Protein AF-A0A562TLU3-F1 (afdb_monomer_lite)

pLDDT: mean 89.89, std 10.01, range [48.16, 98.38]

Organism: NCBI:txid652788

Secondary structure (DSSP, 8-state):
-----EEEE--TT---EEBS--SHHHHHHHHHHHHHHHBS--TT--SEEEEEEE--TT--SHHHHHHHHHHHHHH-PPEEEES-B-TTT-PBPSSEEEEEEE-GGGHHHHHHHHHHTPSPP--SS-SEEEEEEEEEPBEETTTTEEPTT--SPEEEEEEESSSEEEEEEEEE--SS--HHHHHHHHHHHTT-SB---GGGEEEEEE-TTS-EEEEEE---

Structure (mmCIF, N/CA/C/O backbone):
data_AF-A0A562TLU3-F1
#
_entry.id   AF-A0A562TLU3-F1
#
loop_
_atom_site.group_PDB
_atom_site.id
_atom_site.type_symbol
_atom_site.label_atom_id
_atom_site.label_alt_id
_atom_site.label_comp_id
_atom_site.label_asym_id
_atom_site.label_entity_id
_atom_site.label_seq_id
_atom_site.pdbx_PDB_ins_code
_atom_site.Cartn_x
_atom_site.Cartn_y
_atom_site.Cartn_z
_atom_site.occupancy
_atom_site.B_iso_or_equiv
_atom_site.auth_seq_id
_atom_site.auth_comp_id
_atom_site.auth_asym_id
_atom_site.auth_atom_id
_atom_site.pdbx_PDB_model_num
ATOM 1 N N . MET A 1 1 ? -6.324 16.216 21.222 1.00 48.16 1 MET A N 1
ATOM 2 C CA . MET A 1 1 ? -6.458 14.886 21.869 1.00 48.16 1 MET A CA 1
ATOM 3 C C . MET A 1 1 ? -5.604 13.915 21.061 1.00 48.16 1 MET A C 1
ATOM 5 O O . MET A 1 1 ? -5.751 13.962 19.856 1.00 48.16 1 MET A O 1
ATOM 9 N N . LYS A 1 2 ? -4.620 13.150 21.559 1.00 58.28 2 LYS A N 1
ATOM 10 C CA . LYS A 1 2 ? -4.235 12.679 22.915 1.00 58.28 2 LYS A CA 1
ATOM 11 C C . LYS A 1 2 ? -5.116 11.577 23.515 1.00 58.28 2 LYS A C 1
ATOM 13 O O . LYS A 1 2 ? -5.491 11.678 24.678 1.00 58.28 2 LYS A O 1
ATOM 18 N N . LYS A 1 3 ? -5.469 10.557 22.736 1.00 62.94 3 LYS A N 1
ATOM 19 C CA . LYS A 1 3 ? -6.186 9.381 23.242 1.00 62.94 3 LYS A CA 1
ATOM 20 C C . LYS A 1 3 ? -5.470 8.100 22.808 1.00 62.94 3 LYS A C 1
ATOM 22 O O . LYS A 1 3 ? -4.877 8.104 21.726 1.00 62.94 3 LYS A O 1
ATOM 27 N N . PRO A 1 4 ? -5.459 7.048 23.650 1.00 63.31 4 PRO A N 1
ATOM 28 C CA . PRO A 1 4 ? -5.059 5.717 23.216 1.00 63.31 4 PRO A CA 1
ATOM 29 C C . PRO A 1 4 ? -5.846 5.341 21.962 1.00 63.31 4 PRO A C 1
ATOM 31 O O . PRO A 1 4 ? -7.030 5.656 21.861 1.00 63.31 4 PRO A O 1
ATOM 34 N N . TYR A 1 5 ? -5.184 4.694 21.015 1.00 86.25 5 TYR A N 1
ATOM 35 C CA . TYR A 1 5 ? -5.812 4.171 19.809 1.00 86.25 5 TYR A CA 1
ATOM 36 C C . TYR A 1 5 ? -5.366 2.731 19.603 1.00 86.25 5 TYR A C 1
ATOM 38 O O . TYR A 1 5 ? -4.306 2.310 20.085 1.00 86.25 5 TYR A O 1
ATOM 46 N N . ILE A 1 6 ? -6.165 1.974 18.866 1.00 93.69 6 ILE A N 1
ATOM 47 C CA . ILE A 1 6 ? -5.785 0.634 18.436 1.00 93.69 6 ILE A CA 1
ATOM 48 C C . ILE A 1 6 ? -5.142 0.745 17.056 1.00 93.69 6 ILE A C 1
ATOM 50 O O . ILE A 1 6 ? -5.627 1.467 16.191 1.00 93.69 6 ILE A O 1
ATOM 54 N N . ILE A 1 7 ? -4.026 0.054 16.851 1.00 94.69 7 ILE A N 1
ATOM 55 C CA . ILE A 1 7 ? -3.307 0.008 15.579 1.00 94.69 7 ILE A CA 1
ATOM 56 C C . ILE A 1 7 ? -3.229 -1.425 15.066 1.00 94.69 7 ILE A C 1
ATOM 58 O O . ILE A 1 7 ? -2.931 -2.350 15.825 1.00 94.69 7 ILE A O 1
ATOM 62 N N . TYR A 1 8 ? -3.451 -1.600 13.769 1.00 95.81 8 TYR A N 1
ATOM 63 C CA . TYR A 1 8 ? -2.999 -2.763 13.017 1.00 95.81 8 TYR A CA 1
ATOM 64 C C . TYR A 1 8 ? -1.779 -2.359 12.197 1.00 95.81 8 TYR A C 1
ATOM 66 O O . TYR A 1 8 ? -1.896 -1.524 11.307 1.00 95.81 8 TYR A O 1
ATOM 74 N N . SER A 1 9 ? -0.624 -2.941 12.501 1.00 93.25 9 SER A N 1
ATOM 75 C CA . SER A 1 9 ? 0.599 -2.749 11.722 1.00 93.25 9 SER A CA 1
ATOM 76 C C . SER A 1 9 ? 1.438 -4.016 11.784 1.00 93.25 9 SER A C 1
ATOM 78 O O . SER A 1 9 ? 1.479 -4.714 12.808 1.00 93.25 9 SER A O 1
ATOM 80 N N . LEU A 1 10 ? 2.085 -4.352 10.674 1.00 92.62 10 LEU A N 1
ATOM 81 C CA . LEU A 1 10 ? 2.856 -5.581 10.575 1.00 92.62 10 LEU A CA 1
ATOM 82 C C . LEU A 1 10 ? 4.123 -5.523 11.435 1.00 92.62 10 LEU A C 1
ATOM 84 O O . LEU A 1 10 ? 4.682 -4.476 11.750 1.00 92.62 10 LEU A O 1
ATOM 88 N N . SER A 1 11 ? 4.594 -6.695 11.859 1.00 87.81 11 SER A N 1
ATOM 89 C CA . SER A 1 11 ? 5.846 -6.791 12.616 1.00 87.81 11 SER A CA 1
ATOM 90 C C . SER A 1 11 ? 7.048 -6.368 11.770 1.00 87.81 11 SER A C 1
ATOM 92 O O . SER A 1 11 ? 7.067 -6.650 10.581 1.00 87.81 11 SER A O 1
ATOM 94 N N . LYS A 1 12 ? 8.130 -5.879 12.391 1.00 83.06 12 LYS A N 1
ATOM 95 C CA . LYS A 1 12 ? 9.383 -5.515 11.691 1.00 83.06 12 LYS A CA 1
ATOM 96 C C . LYS A 1 12 ? 9.934 -6.591 10.734 1.00 83.06 12 LYS A C 1
ATOM 98 O O . LYS A 1 12 ? 10.538 -6.248 9.730 1.00 83.06 12 LYS A O 1
ATOM 103 N N . GLY A 1 13 ? 9.720 -7.879 11.028 1.00 86.50 13 GLY A N 1
ATOM 104 C CA . GLY A 1 13 ? 10.151 -8.999 10.175 1.00 86.50 13 GLY A CA 1
ATOM 105 C C . GLY A 1 13 ? 9.229 -9.313 8.988 1.00 86.50 13 GLY A C 1
ATOM 106 O O . GLY A 1 13 ? 9.500 -10.244 8.238 1.00 86.50 13 GLY A O 1
ATOM 107 N N . ARG A 1 14 ? 8.122 -8.583 8.827 1.00 88.88 14 ARG A N 1
ATOM 108 C CA . ARG A 1 14 ? 7.164 -8.743 7.732 1.00 88.88 14 ARG A CA 1
ATOM 109 C C . ARG A 1 14 ? 6.628 -7.372 7.354 1.00 88.88 14 ARG A C 1
ATOM 111 O O . ARG A 1 14 ? 5.763 -6.847 8.032 1.00 88.88 14 ARG A O 1
ATOM 118 N N . THR A 1 15 ? 7.129 -6.814 6.266 1.00 87.56 15 THR A N 1
ATOM 119 C CA . THR A 1 15 ? 6.743 -5.473 5.809 1.00 87.56 15 THR A CA 1
ATOM 120 C C . THR A 1 15 ? 5.502 -5.476 4.929 1.00 87.56 15 THR A C 1
ATOM 122 O O . THR A 1 15 ? 4.913 -4.429 4.723 1.00 87.56 15 THR A O 1
ATOM 125 N N . THR A 1 16 ? 5.088 -6.629 4.400 1.00 94.12 16 THR A N 1
ATOM 126 C CA . THR A 1 16 ? 3.925 -6.722 3.514 1.00 94.12 16 THR A CA 1
ATOM 127 C C . THR A 1 16 ? 3.112 -7.994 3.742 1.00 94.12 16 THR A C 1
ATOM 129 O O . THR A 1 16 ? 3.539 -8.969 4.375 1.00 94.12 16 THR A O 1
ATOM 132 N N . GLN A 1 17 ? 1.904 -8.001 3.193 1.00 95.31 17 GLN A N 1
ATOM 133 C CA . GLN A 1 17 ? 1.051 -9.172 3.088 1.00 95.31 17 GLN A CA 1
ATOM 134 C C . GLN A 1 17 ? 0.404 -9.270 1.706 1.00 95.31 17 GLN A C 1
ATOM 136 O O . GLN A 1 17 ? 0.390 -8.310 0.937 1.00 95.31 17 GLN A O 1
ATOM 141 N N . LYS A 1 18 ? -0.084 -10.467 1.372 1.00 96.44 18 LYS A N 1
ATOM 142 C CA . LYS A 1 18 ? -0.785 -10.723 0.112 1.00 96.44 18 LYS A CA 1
ATOM 143 C C . LYS A 1 18 ? -2.210 -10.179 0.179 1.00 96.44 18 LYS A C 1
ATOM 145 O O . LYS A 1 18 ? -2.816 -10.163 1.251 1.00 96.44 18 LYS A O 1
ATOM 150 N N . PHE A 1 19 ? -2.726 -9.807 -0.984 1.00 97.69 19 PHE A N 1
ATOM 151 C CA . PHE A 1 19 ? -4.150 -9.574 -1.188 1.00 97.69 19 PHE A CA 1
ATOM 152 C C . PHE A 1 19 ? -4.945 -10.882 -1.098 1.00 97.69 19 PHE A C 1
ATOM 154 O O . PHE A 1 19 ? -4.377 -11.970 -1.244 1.00 97.69 19 PHE A O 1
ATOM 161 N N . ASN A 1 20 ? -6.257 -10.778 -0.884 1.00 96.75 20 ASN A N 1
ATOM 162 C CA . ASN A 1 20 ? -7.154 -11.938 -0.928 1.00 96.75 20 ASN A CA 1
ATOM 163 C C . ASN A 1 20 ? -7.285 -12.494 -2.356 1.00 96.75 20 ASN A C 1
ATOM 165 O O . ASN A 1 20 ? -7.433 -13.704 -2.548 1.00 96.75 20 ASN A O 1
ATOM 169 N N . LYS A 1 21 ? -7.196 -11.612 -3.358 1.00 96.44 21 LYS A N 1
ATOM 170 C CA . LYS A 1 21 ? -7.258 -11.937 -4.789 1.00 96.44 21 LYS A CA 1
ATOM 171 C C . LYS A 1 21 ? -5.875 -11.956 -5.432 1.00 96.44 21 LYS A C 1
ATOM 173 O O . LYS A 1 21 ? -4.886 -11.484 -4.874 1.00 96.44 21 LYS A O 1
ATOM 178 N N . SER A 1 22 ? -5.807 -12.531 -6.632 1.00 91.38 22 SER A N 1
ATOM 179 C CA . SER A 1 22 ? -4.561 -12.657 -7.404 1.00 91.38 22 SER A CA 1
ATOM 180 C C . SER A 1 22 ? -4.559 -11.855 -8.706 1.00 91.38 22 SER A C 1
ATOM 182 O O . SER A 1 22 ? -3.490 -11.416 -9.145 1.00 91.38 22 SER A O 1
ATOM 184 N N . LYS A 1 23 ? -5.727 -11.631 -9.323 1.00 90.94 23 LYS A N 1
ATOM 185 C CA . LYS A 1 23 ? -5.852 -10.813 -10.535 1.00 90.94 23 LYS A CA 1
ATOM 186 C C . LYS A 1 23 ? -5.838 -9.331 -10.176 1.00 90.94 23 LYS A C 1
ATOM 188 O O . LYS A 1 23 ? -6.450 -8.932 -9.195 1.00 90.94 23 LYS A O 1
ATOM 193 N N . VAL A 1 24 ? -5.151 -8.519 -10.983 1.00 90.06 24 VAL A N 1
ATOM 194 C CA . VAL A 1 24 ? -5.001 -7.074 -10.727 1.00 90.06 24 VAL A CA 1
ATOM 195 C C . VAL A 1 24 ? -6.356 -6.369 -10.672 1.00 90.06 24 VAL A C 1
ATOM 197 O O . VAL A 1 24 ? -6.566 -5.595 -9.751 1.00 90.06 24 VAL A O 1
ATOM 200 N N . SER A 1 25 ? -7.270 -6.673 -11.600 1.00 90.88 25 SER A N 1
ATOM 201 C CA . SER A 1 25 ? -8.616 -6.088 -11.609 1.00 90.88 25 SER A CA 1
ATOM 202 C C . SER A 1 25 ? -9.380 -6.412 -10.325 1.00 90.88 25 SER A C 1
ATOM 204 O O . SER A 1 25 ? -9.771 -5.502 -9.617 1.00 90.88 25 SER A O 1
ATOM 206 N N . GLU A 1 26 ? -9.460 -7.692 -9.949 1.00 95.00 26 GLU A N 1
ATOM 207 C CA . GLU A 1 26 ? -10.171 -8.127 -8.735 1.00 95.00 26 GLU A CA 1
ATOM 208 C C . GLU A 1 26 ? -9.569 -7.522 -7.453 1.00 95.00 26 GLU A C 1
ATOM 210 O O . GLU A 1 26 ? -10.291 -7.227 -6.507 1.00 95.00 26 GLU A O 1
ATOM 215 N N . ILE A 1 27 ? -8.244 -7.336 -7.403 1.00 95.81 27 ILE A N 1
ATOM 216 C CA . ILE A 1 27 ? -7.588 -6.652 -6.279 1.00 95.81 27 ILE A CA 1
ATOM 217 C C . ILE A 1 27 ? -8.005 -5.183 -6.225 1.00 95.81 27 ILE A C 1
ATOM 219 O O . ILE A 1 27 ? -8.265 -4.669 -5.142 1.00 95.81 27 ILE A O 1
ATOM 223 N N . LEU A 1 28 ? -8.026 -4.497 -7.367 1.00 94.75 28 LEU A N 1
ATOM 224 C CA . LEU A 1 28 ? -8.414 -3.091 -7.428 1.00 94.75 28 LEU A CA 1
ATOM 225 C C . LEU A 1 28 ? -9.882 -2.903 -7.077 1.00 94.75 28 LEU A C 1
ATOM 227 O O . LEU A 1 28 ? -10.173 -1.967 -6.346 1.00 94.75 28 LEU A O 1
ATOM 231 N N . ASP A 1 29 ? -10.751 -3.821 -7.497 1.00 96.06 29 ASP A N 1
ATOM 232 C CA . ASP A 1 29 ? -12.159 -3.826 -7.107 1.00 96.06 29 ASP A CA 1
ATOM 233 C C . ASP A 1 29 ? -12.289 -3.931 -5.574 1.00 96.06 29 ASP A C 1
ATOM 235 O O . ASP A 1 29 ? -12.998 -3.141 -4.958 1.00 96.06 29 ASP A O 1
ATOM 239 N N . GLU A 1 30 ? -11.553 -4.839 -4.915 1.00 97.62 30 GLU A N 1
ATOM 240 C CA . GLU A 1 30 ? -11.569 -4.939 -3.442 1.00 97.62 30 GLU A CA 1
ATOM 241 C C . GLU A 1 30 ? -10.991 -3.692 -2.753 1.00 97.62 30 GLU A C 1
ATOM 243 O O . GLU A 1 30 ? -11.524 -3.239 -1.738 1.00 97.62 30 GLU A O 1
ATOM 248 N N . VAL A 1 31 ? -9.904 -3.120 -3.284 1.00 97.31 31 VAL A N 1
ATOM 249 C CA . VAL A 1 31 ? -9.318 -1.887 -2.736 1.00 97.31 31 VAL A CA 1
ATOM 250 C C . VAL A 1 31 ? -10.287 -0.719 -2.907 1.00 97.31 31 VAL A C 1
ATOM 252 O O . VAL A 1 31 ? -10.472 0.043 -1.965 1.00 97.31 31 VAL A O 1
ATOM 255 N N . GLU A 1 32 ? -10.922 -0.579 -4.068 1.00 96.88 32 GLU A N 1
ATOM 256 C CA . GLU A 1 32 ? -11.910 0.462 -4.343 1.00 96.88 32 GLU A CA 1
ATOM 257 C C . GLU A 1 32 ? -13.116 0.338 -3.414 1.00 96.88 32 GLU A C 1
ATOM 259 O O . GLU A 1 32 ? -13.501 1.325 -2.786 1.00 96.88 32 GLU A O 1
ATOM 264 N N . VAL A 1 33 ? -13.668 -0.870 -3.262 1.00 97.56 33 VAL A N 1
ATOM 265 C CA . VAL A 1 33 ? -14.776 -1.125 -2.335 1.00 97.56 33 VAL A CA 1
ATOM 266 C C . VAL A 1 33 ? -14.384 -0.723 -0.915 1.00 97.56 33 VAL A C 1
ATOM 268 O O . VAL A 1 33 ? -15.144 -0.005 -0.262 1.00 97.56 33 VAL A O 1
ATOM 271 N N . PHE A 1 34 ? -13.199 -1.116 -0.438 1.00 98.06 34 PHE A N 1
ATOM 272 C CA . PHE A 1 34 ? -12.734 -0.719 0.889 1.00 98.06 34 PHE A CA 1
ATOM 273 C C . PHE A 1 34 ? -12.562 0.798 1.019 1.00 98.06 34 PHE A C 1
ATOM 275 O O . PHE A 1 34 ? -13.075 1.383 1.973 1.00 98.06 34 PHE A O 1
ATOM 282 N N . LEU A 1 35 ? -11.863 1.444 0.080 1.00 97.25 35 LEU A N 1
ATOM 283 C CA . LEU A 1 35 ? -11.592 2.880 0.158 1.00 97.25 35 LEU A CA 1
ATOM 284 C C . LEU A 1 35 ? -12.891 3.693 0.136 1.00 97.25 35 LEU A C 1
ATOM 286 O O . LEU A 1 35 ? -13.059 4.558 0.992 1.00 97.25 35 LEU A O 1
ATOM 290 N N . ASN A 1 36 ? -13.827 3.357 -0.755 1.00 95.62 36 ASN A N 1
ATOM 291 C CA . ASN A 1 36 ? -15.095 4.073 -0.903 1.00 95.62 36 ASN A CA 1
ATOM 292 C C . ASN A 1 36 ? -16.082 3.811 0.246 1.00 95.62 36 ASN A C 1
ATOM 294 O O . ASN A 1 36 ? -16.886 4.683 0.561 1.00 95.62 36 ASN A O 1
ATOM 298 N N . THR A 1 37 ? -16.055 2.619 0.854 1.00 95.88 37 THR A N 1
ATOM 299 C CA . THR A 1 37 ? -17.032 2.232 1.891 1.00 95.88 37 THR A CA 1
ATOM 300 C C . THR A 1 37 ? -16.541 2.551 3.298 1.00 95.88 37 THR A C 1
ATOM 302 O O . THR A 1 37 ? -17.323 2.924 4.167 1.00 95.88 37 THR A O 1
ATOM 305 N N . CYS A 1 38 ? -15.246 2.364 3.555 1.00 96.75 38 CYS A N 1
ATOM 306 C CA . CYS A 1 38 ? -14.698 2.387 4.908 1.00 96.75 38 CYS A CA 1
ATOM 307 C C . CYS A 1 38 ? -13.818 3.604 5.186 1.00 96.75 38 CYS A C 1
ATOM 309 O O . CYS A 1 38 ? -13.351 3.751 6.320 1.00 96.75 38 CYS A O 1
ATOM 311 N N . THR A 1 39 ? -13.528 4.443 4.186 1.00 96.94 39 THR A N 1
ATOM 312 C CA . THR A 1 39 ? -12.496 5.474 4.318 1.00 96.94 39 THR A CA 1
ATOM 313 C C . THR A 1 39 ? -12.852 6.801 3.657 1.00 96.94 39 THR A C 1
ATOM 315 O O . THR A 1 39 ? -13.808 6.915 2.904 1.00 96.94 39 THR A O 1
ATOM 318 N N . THR A 1 40 ? -12.043 7.823 3.931 1.00 95.38 40 THR A N 1
ATOM 319 C CA . THR A 1 40 ? -12.119 9.132 3.263 1.00 95.38 40 THR A CA 1
ATOM 320 C C . THR A 1 40 ? -11.347 9.213 1.943 1.00 95.38 40 THR A C 1
ATOM 322 O O . THR A 1 40 ? -11.363 10.265 1.308 1.00 95.38 40 THR A O 1
ATOM 325 N N . ALA A 1 41 ? -10.594 8.176 1.566 1.00 95.62 41 ALA A N 1
ATOM 326 C CA . ALA A 1 41 ? -9.810 8.167 0.333 1.00 95.62 41 ALA A CA 1
ATOM 327 C C . ALA A 1 41 ? -10.612 7.611 -0.848 1.00 95.62 41 ALA A C 1
ATOM 329 O O . ALA A 1 41 ? -11.672 7.015 -0.691 1.00 95.62 41 ALA A O 1
ATOM 330 N N . ASN A 1 42 ? -10.072 7.808 -2.047 1.00 92.25 42 ASN A N 1
ATOM 331 C CA . ASN A 1 42 ? -10.643 7.334 -3.299 1.00 92.25 42 ASN A CA 1
ATOM 332 C C . ASN A 1 42 ? -9.532 6.683 -4.130 1.00 92.25 42 ASN A C 1
ATOM 334 O O . ASN A 1 42 ? -8.440 7.243 -4.236 1.00 92.25 42 ASN A O 1
ATOM 338 N N . ILE A 1 43 ? -9.824 5.534 -4.746 1.00 92.25 43 ILE A N 1
ATOM 339 C CA . ILE A 1 43 ? -8.887 4.786 -5.599 1.00 92.25 43 ILE A CA 1
ATOM 340 C C . ILE A 1 43 ? -8.296 5.629 -6.746 1.00 92.25 43 ILE A C 1
ATOM 342 O O . ILE A 1 43 ? -7.164 5.412 -7.162 1.00 92.25 43 ILE A O 1
ATOM 346 N N . GLN A 1 44 ? -9.029 6.622 -7.247 1.00 89.88 44 GLN A N 1
ATOM 347 C CA . GLN A 1 44 ? -8.587 7.481 -8.348 1.00 89.88 44 GLN A CA 1
ATOM 348 C C . GLN A 1 44 ? -7.555 8.532 -7.911 1.00 89.88 44 GLN A C 1
ATOM 350 O O . GLN A 1 44 ? -6.907 9.147 -8.756 1.00 89.88 44 GLN A O 1
ATOM 355 N N . ASN A 1 45 ? -7.390 8.743 -6.600 1.00 92.44 45 ASN A N 1
ATOM 356 C CA . ASN A 1 45 ? -6.549 9.797 -6.035 1.00 92.44 45 ASN A CA 1
ATOM 357 C C . ASN A 1 45 ? -5.556 9.237 -4.997 1.00 92.44 45 ASN A C 1
ATOM 359 O O . ASN A 1 45 ? -5.674 9.561 -3.814 1.00 92.44 45 ASN A O 1
ATOM 363 N N . PRO A 1 46 ? -4.582 8.396 -5.393 1.00 96.75 46 PRO A N 1
ATOM 364 C CA . PRO A 1 46 ? -3.483 8.031 -4.502 1.00 96.75 46 PRO A CA 1
ATOM 365 C C . PRO A 1 46 ? -2.629 9.258 -4.151 1.00 96.75 46 PRO A C 1
ATOM 367 O O . PRO A 1 46 ? -2.421 10.136 -4.991 1.00 96.75 46 PRO A O 1
ATOM 370 N N . ASP A 1 47 ? -2.066 9.287 -2.939 1.00 96.88 47 ASP A N 1
ATOM 371 C CA . ASP A 1 47 ? -1.165 10.370 -2.504 1.00 96.88 47 ASP A CA 1
ATOM 372 C C . ASP A 1 47 ? 0.132 10.379 -3.317 1.00 96.88 47 ASP A C 1
ATOM 374 O O . ASP A 1 47 ? 0.756 11.416 -3.535 1.00 96.88 47 ASP A O 1
ATOM 378 N N . SER A 1 48 ? 0.576 9.190 -3.727 1.00 97.31 48 SER A N 1
ATOM 379 C CA . SER A 1 48 ? 1.740 9.022 -4.580 1.00 97.31 48 SER A CA 1
ATOM 380 C C . SER A 1 48 ? 1.549 7.841 -5.517 1.00 97.31 48 SER A C 1
ATOM 382 O O . SER A 1 48 ? 0.982 6.818 -5.135 1.00 97.31 48 SER A O 1
ATOM 384 N N . LEU A 1 49 ? 2.050 7.984 -6.742 1.00 98.06 49 LEU A N 1
ATOM 385 C CA . LEU A 1 49 ? 2.126 6.926 -7.737 1.00 98.06 49 LEU A CA 1
ATOM 386 C C . LEU A 1 49 ? 3.518 6.939 -8.361 1.00 98.06 49 LEU A C 1
ATOM 388 O O . LEU A 1 49 ? 4.008 7.973 -8.819 1.00 98.06 49 LEU A O 1
ATOM 392 N N . LYS A 1 50 ? 4.162 5.776 -8.376 1.00 98.12 50 LYS A N 1
ATOM 393 C CA . LYS A 1 50 ? 5.474 5.573 -8.976 1.00 98.12 50 LYS A CA 1
ATOM 394 C C . LYS A 1 50 ? 5.463 4.354 -9.882 1.00 98.12 50 LYS A C 1
ATOM 396 O O . LYS A 1 50 ? 5.010 3.286 -9.475 1.00 98.12 50 LYS A O 1
ATOM 401 N N . LEU A 1 51 ? 6.026 4.511 -11.075 1.00 97.44 51 LEU A N 1
ATOM 402 C CA . LEU A 1 51 ? 6.469 3.406 -11.919 1.00 97.44 51 LEU A CA 1
ATOM 403 C C . LEU A 1 51 ? 7.982 3.273 -11.746 1.00 97.44 51 LEU A C 1
ATOM 405 O O . LEU A 1 51 ? 8.711 4.260 -11.848 1.00 97.44 51 LEU A O 1
ATOM 409 N N . ILE A 1 52 ? 8.449 2.063 -11.462 1.00 95.31 52 ILE A N 1
ATOM 410 C CA . ILE A 1 52 ? 9.856 1.761 -11.218 1.00 95.31 52 ILE A CA 1
ATOM 411 C C . ILE A 1 52 ? 10.271 0.614 -12.129 1.00 95.31 52 ILE A C 1
ATOM 413 O O . ILE A 1 52 ? 9.629 -0.435 -12.135 1.00 95.31 52 ILE A O 1
ATOM 417 N N . ILE A 1 53 ? 11.351 0.809 -12.879 1.00 92.88 53 ILE A N 1
ATOM 418 C CA . ILE A 1 53 ? 11.979 -0.226 -13.703 1.00 92.88 53 ILE A CA 1
ATOM 419 C C . ILE A 1 53 ? 13.382 -0.492 -13.161 1.00 92.88 53 ILE A C 1
ATOM 421 O O . ILE A 1 53 ? 14.129 0.451 -12.900 1.00 92.88 53 ILE A O 1
ATOM 425 N N . TYR A 1 54 ? 13.736 -1.762 -12.978 1.00 89.44 54 TYR A N 1
ATOM 426 C CA . TYR A 1 54 ? 15.019 -2.185 -12.413 1.00 89.44 54 TYR A CA 1
ATOM 427 C C . TYR A 1 54 ? 15.914 -2.814 -13.480 1.00 89.44 54 TYR A C 1
ATOM 429 O O . TYR A 1 54 ? 15.467 -3.676 -14.240 1.00 89.44 54 TYR A O 1
ATOM 437 N N . GLU A 1 55 ? 17.194 -2.439 -13.489 1.00 87.56 55 GLU A N 1
ATOM 438 C CA . GLU A 1 55 ? 18.216 -3.166 -14.241 1.00 87.56 55 GLU A CA 1
ATOM 439 C C . GLU A 1 55 ? 18.442 -4.554 -13.626 1.00 87.56 55 GLU A C 1
ATOM 441 O O . GLU A 1 55 ? 18.445 -4.731 -12.404 1.00 87.56 55 GLU A O 1
ATOM 446 N N . ASN A 1 56 ? 18.648 -5.556 -14.481 1.00 76.94 56 ASN A N 1
ATOM 447 C CA . ASN A 1 56 ? 18.962 -6.917 -14.068 1.00 76.94 56 ASN A CA 1
ATOM 448 C C . ASN A 1 56 ? 20.297 -7.366 -14.664 1.00 76.94 56 ASN A C 1
ATOM 450 O O . ASN A 1 56 ? 20.530 -7.199 -15.856 1.00 76.94 56 ASN A O 1
ATOM 454 N N . ASN A 1 57 ? 21.111 -8.043 -13.853 1.00 66.56 57 ASN A N 1
ATOM 455 C CA . ASN A 1 57 ? 22.412 -8.588 -14.250 1.00 66.56 57 ASN A CA 1
ATOM 456 C C . ASN A 1 57 ? 22.317 -9.666 -15.341 1.00 66.56 57 ASN A C 1
ATOM 458 O O . ASN A 1 57 ? 23.298 -9.924 -16.028 1.00 66.56 57 ASN A O 1
ATOM 462 N N . GLN A 1 58 ? 21.161 -10.323 -15.481 1.00 63.38 58 GLN A N 1
ATOM 463 C CA . GLN A 1 58 ? 20.950 -11.385 -16.474 1.00 63.38 58 GLN A CA 1
ATOM 464 C C . GLN A 1 58 ? 20.260 -10.900 -17.755 1.00 63.38 58 GLN A C 1
ATOM 466 O O . GLN A 1 58 ? 20.032 -11.704 -18.657 1.00 63.38 58 GLN A O 1
ATOM 471 N N . ASP A 1 59 ? 19.874 -9.624 -17.838 1.00 61.28 59 ASP A N 1
ATOM 472 C CA . ASP A 1 59 ? 19.221 -9.114 -19.038 1.00 61.28 59 ASP A CA 1
ATOM 473 C C . ASP A 1 59 ? 20.274 -8.711 -20.076 1.00 61.28 59 ASP A C 1
ATOM 475 O O . ASP A 1 59 ? 21.133 -7.870 -19.825 1.00 61.28 59 ASP A O 1
ATOM 479 N N . THR A 1 60 ? 20.198 -9.306 -21.266 1.00 52.75 60 THR A N 1
ATOM 480 C CA . THR A 1 60 ? 21.090 -9.057 -22.420 1.00 52.75 60 THR A CA 1
ATOM 481 C C . THR A 1 60 ? 20.927 -7.656 -23.048 1.00 52.75 60 THR A C 1
ATOM 483 O O . THR A 1 60 ? 21.149 -7.468 -24.241 1.00 52.75 60 THR A O 1
ATOM 486 N N . GLY A 1 61 ? 20.490 -6.655 -22.277 1.00 62.25 61 GLY A N 1
ATOM 487 C CA . GLY A 1 61 ? 20.277 -5.262 -22.688 1.00 62.25 61 GLY A CA 1
ATOM 488 C C . GLY A 1 61 ? 19.058 -5.020 -23.588 1.00 62.25 61 GLY A C 1
ATOM 489 O O . GLY A 1 61 ? 18.495 -3.930 -23.556 1.00 62.25 61 GLY A O 1
ATOM 490 N N . SER A 1 62 ? 18.614 -6.017 -24.362 1.00 73.19 62 SER A N 1
ATOM 491 C CA . SER A 1 62 ? 17.589 -5.837 -25.401 1.00 73.19 62 SER A CA 1
ATOM 492 C C . SER A 1 62 ? 16.142 -5.760 -24.901 1.00 73.19 62 SER A C 1
ATOM 494 O O . SER A 1 62 ? 15.304 -5.185 -25.596 1.00 73.19 62 SER A O 1
ATOM 496 N N . TYR A 1 63 ? 15.814 -6.342 -23.743 1.00 80.38 63 TYR A N 1
ATOM 497 C CA . TYR A 1 63 ? 14.467 -6.250 -23.171 1.00 80.38 63 TYR A CA 1
ATOM 498 C C . TYR A 1 63 ? 14.308 -4.960 -22.370 1.00 80.38 63 TYR A C 1
ATOM 500 O O . TYR A 1 63 ? 13.401 -4.178 -22.650 1.00 80.38 63 TYR A O 1
ATOM 508 N N . LEU A 1 64 ? 15.222 -4.707 -21.429 1.00 84.75 64 LEU A N 1
ATOM 509 C CA . LEU A 1 64 ? 15.240 -3.476 -20.648 1.00 84.75 64 LEU A CA 1
ATOM 510 C C . LEU A 1 64 ? 15.174 -2.222 -21.529 1.00 84.75 64 LEU A C 1
ATOM 512 O O . LEU A 1 64 ? 14.350 -1.355 -21.253 1.00 84.75 64 LEU A O 1
ATOM 516 N N . SER A 1 65 ? 15.989 -2.127 -22.588 1.00 87.38 65 SER A N 1
ATOM 517 C CA . SER A 1 65 ? 15.977 -0.956 -23.476 1.00 87.38 65 SER A CA 1
ATOM 518 C C . SER A 1 65 ? 14.600 -0.730 -24.099 1.00 87.38 65 SER A C 1
ATOM 520 O O . SER A 1 65 ? 14.057 0.362 -23.988 1.00 87.38 65 SER A O 1
ATOM 522 N N . LYS A 1 66 ? 13.974 -1.785 -24.636 1.00 88.56 66 LYS A N 1
ATOM 523 C CA . LYS A 1 66 ? 12.619 -1.717 -25.204 1.00 88.56 66 LYS A CA 1
ATOM 524 C C . LYS A 1 66 ? 11.589 -1.252 -24.181 1.00 88.56 66 LYS A C 1
ATOM 526 O O . LYS A 1 66 ? 10.765 -0.399 -24.491 1.00 88.56 66 LYS A O 1
ATOM 531 N N . VAL A 1 67 ? 11.616 -1.801 -22.966 1.00 90.25 67 VAL A N 1
ATOM 532 C CA . VAL A 1 67 ? 10.661 -1.413 -21.917 1.00 90.25 67 VAL A CA 1
ATOM 533 C C . VAL A 1 67 ? 10.885 0.038 -21.488 1.00 90.25 67 VAL A C 1
ATOM 535 O O . VAL A 1 67 ? 9.909 0.763 -21.304 1.00 90.25 67 VAL A O 1
ATOM 538 N N . LEU A 1 68 ? 12.140 0.477 -21.361 1.00 92.31 68 LEU A N 1
ATOM 539 C CA . LEU A 1 68 ? 12.476 1.868 -21.053 1.00 92.31 68 LEU A CA 1
ATOM 540 C C . LEU A 1 68 ? 12.026 2.818 -22.166 1.00 92.31 68 LEU A C 1
ATOM 542 O O . LEU A 1 68 ? 11.455 3.858 -21.854 1.00 92.31 68 LEU A O 1
ATOM 546 N N . ASP A 1 69 ? 12.205 2.453 -23.436 1.00 93.38 69 ASP A N 1
ATOM 547 C C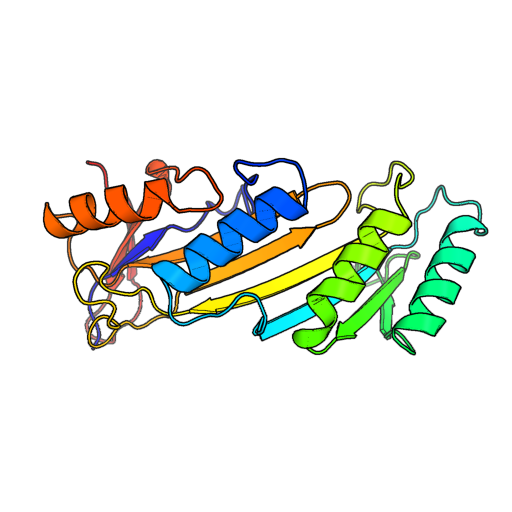A . ASP A 1 69 ? 11.760 3.258 -24.579 1.00 93.38 69 ASP A CA 1
ATOM 548 C C . ASP A 1 69 ? 10.232 3.405 -24.596 1.00 93.38 69 ASP A C 1
ATOM 550 O O . ASP A 1 69 ? 9.709 4.510 -24.755 1.00 93.38 69 ASP A O 1
ATOM 554 N N . ILE A 1 70 ? 9.496 2.313 -24.352 1.00 93.94 70 ILE A N 1
ATOM 555 C CA . ILE A 1 70 ? 8.030 2.350 -24.251 1.00 93.94 70 ILE A CA 1
ATOM 556 C C . ILE A 1 70 ? 7.600 3.176 -23.030 1.00 93.94 70 ILE A C 1
ATOM 558 O O . ILE A 1 70 ? 6.680 3.988 -23.136 1.00 93.94 70 ILE A O 1
ATOM 562 N N . ALA A 1 71 ? 8.243 3.005 -21.872 1.00 95.75 71 ALA A N 1
ATOM 563 C CA . ALA A 1 71 ? 7.935 3.791 -20.678 1.00 95.75 71 ALA A CA 1
ATOM 564 C C . ALA A 1 71 ? 8.186 5.283 -20.921 1.00 95.75 71 ALA A C 1
ATOM 566 O O . ALA A 1 71 ? 7.347 6.110 -20.576 1.00 95.75 71 ALA A O 1
ATOM 567 N N . LYS A 1 72 ? 9.292 5.621 -21.587 1.00 97.06 72 LYS A N 1
ATOM 568 C CA . LYS A 1 72 ? 9.647 6.991 -21.946 1.00 97.06 72 LYS A CA 1
ATOM 569 C C . LYS A 1 72 ? 8.631 7.625 -22.889 1.00 97.06 72 LYS A C 1
ATOM 571 O O . LYS A 1 72 ? 8.231 8.767 -22.673 1.00 97.06 72 LYS A O 1
ATOM 576 N N . LEU A 1 73 ? 8.161 6.871 -23.882 1.00 96.56 73 LEU A N 1
ATOM 577 C CA . LEU A 1 73 ? 7.105 7.313 -24.792 1.00 96.56 73 LEU A CA 1
ATOM 578 C C . LEU A 1 73 ? 5.789 7.614 -24.049 1.00 96.56 73 LEU A C 1
ATOM 580 O O . LEU A 1 73 ? 5.125 8.599 -24.355 1.00 96.56 73 LEU A O 1
ATOM 584 N N . ASN A 1 74 ? 5.411 6.775 -23.080 1.00 96.44 74 ASN A N 1
ATOM 585 C CA . ASN A 1 74 ? 4.130 6.895 -22.373 1.00 96.44 74 ASN A CA 1
ATOM 586 C C . ASN A 1 74 ? 4.158 7.893 -21.204 1.00 96.44 74 ASN A C 1
ATOM 588 O O . ASN A 1 74 ? 3.142 8.520 -20.904 1.00 96.44 74 ASN A O 1
ATOM 592 N N . PHE A 1 75 ? 5.297 8.014 -20.520 1.00 97.56 75 PHE A N 1
ATOM 593 C CA . PHE A 1 75 ? 5.396 8.666 -19.211 1.00 97.56 75 PHE A CA 1
ATOM 594 C C . PHE A 1 75 ? 6.478 9.755 -19.130 1.00 97.56 75 PHE A C 1
ATOM 596 O O . PHE A 1 75 ? 6.609 10.394 -18.087 1.00 97.56 75 PHE A O 1
ATOM 603 N N . GLY A 1 76 ? 7.236 10.003 -20.203 1.00 97.06 76 GLY A N 1
ATOM 604 C CA . GLY A 1 76 ? 8.304 11.007 -20.243 1.00 97.06 76 GLY A CA 1
ATOM 605 C C . GLY A 1 76 ? 9.632 10.511 -19.665 1.00 97.06 76 GLY A C 1
ATOM 606 O O . GLY A 1 76 ? 9.896 9.314 -19.614 1.00 97.06 76 GLY A O 1
ATOM 607 N N . GLU A 1 77 ? 10.506 11.419 -19.235 1.00 97.31 77 GLU A N 1
ATOM 608 C CA . GLU A 1 77 ? 11.814 11.039 -18.682 1.00 97.31 77 GLU A CA 1
ATOM 609 C C . GLU A 1 77 ? 11.702 10.512 -17.244 1.00 97.31 77 GLU A C 1
ATOM 611 O O . GLU A 1 77 ? 10.992 11.069 -16.407 1.00 97.31 77 GLU A O 1
ATOM 616 N N . SER A 1 78 ? 12.461 9.460 -16.939 1.00 97.56 78 SER A N 1
ATOM 617 C CA . SER A 1 78 ? 12.624 8.948 -15.573 1.00 97.56 78 SER A CA 1
ATOM 618 C C . SER A 1 78 ? 13.778 9.613 -14.831 1.00 97.56 78 SER A C 1
ATOM 620 O O . SER A 1 78 ? 14.766 10.024 -15.440 1.00 97.56 78 SER A O 1
ATOM 622 N N . VAL A 1 79 ? 13.753 9.524 -13.503 1.00 97.50 79 VAL A N 1
ATOM 623 C CA . VAL A 1 79 ? 14.947 9.702 -12.670 1.00 97.50 79 VAL A CA 1
ATOM 624 C C . VAL A 1 79 ? 15.712 8.379 -12.582 1.00 97.50 79 VAL A C 1
ATOM 626 O O . VAL A 1 79 ? 15.187 7.386 -12.071 1.00 97.50 79 VAL A O 1
ATOM 629 N N . LYS A 1 80 ? 16.964 8.369 -13.051 1.00 96.19 80 LYS A N 1
ATOM 630 C CA . LYS A 1 80 ? 17.894 7.237 -12.919 1.00 96.19 80 LYS A CA 1
ATOM 631 C C . LYS A 1 80 ? 18.666 7.335 -11.598 1.00 96.19 80 LYS A C 1
ATOM 633 O O . LYS A 1 80 ? 19.179 8.397 -11.262 1.00 96.19 80 LYS A O 1
ATOM 638 N N . SER A 1 81 ? 18.761 6.237 -10.851 1.00 94.56 81 SER A N 1
ATOM 639 C CA . SER A 1 81 ? 19.559 6.154 -9.613 1.00 94.56 81 SER A CA 1
ATOM 640 C C . SER A 1 81 ? 20.075 4.732 -9.370 1.00 94.56 81 SER A C 1
ATOM 642 O O . SER A 1 81 ? 19.445 3.800 -9.866 1.00 94.56 81 SER A O 1
ATOM 644 N N . PRO A 1 82 ? 21.156 4.530 -8.595 1.00 93.00 82 PRO A N 1
ATOM 645 C CA . PRO A 1 82 ? 21.575 3.196 -8.160 1.00 93.00 82 PRO A CA 1
ATOM 646 C C . PRO A 1 82 ? 20.464 2.469 -7.388 1.00 93.00 82 PRO A C 1
ATOM 648 O O . PRO A 1 82 ? 19.662 3.100 -6.688 1.00 93.00 82 PRO A O 1
ATOM 651 N N . ILE A 1 83 ? 20.399 1.137 -7.502 1.00 89.94 83 ILE A N 1
ATOM 652 C CA . ILE A 1 83 ? 19.411 0.331 -6.756 1.00 89.94 83 ILE A CA 1
ATOM 653 C C . ILE A 1 83 ? 19.686 0.390 -5.248 1.00 89.9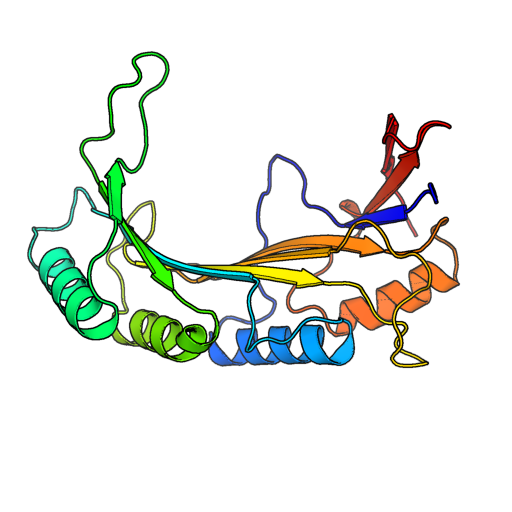4 83 ILE A C 1
ATOM 655 O O . ILE A 1 83 ? 18.742 0.482 -4.456 1.00 89.94 83 ILE A O 1
ATOM 659 N N . ALA A 1 84 ? 20.961 0.351 -4.864 1.00 90.88 84 ALA A N 1
ATOM 660 C CA . ALA A 1 84 ? 21.424 0.349 -3.484 1.00 90.88 84 ALA A CA 1
ATOM 661 C C . ALA A 1 84 ? 22.805 1.014 -3.366 1.00 90.88 84 ALA A C 1
ATOM 663 O O . ALA A 1 84 ? 23.418 1.381 -4.369 1.00 90.88 84 ALA A O 1
ATOM 664 N N . TYR A 1 85 ? 23.263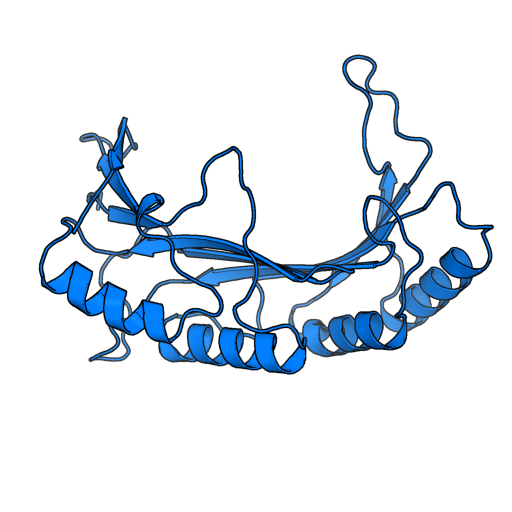 1.157 -2.125 1.00 93.06 85 TYR A N 1
ATOM 665 C CA . TYR A 1 85 ? 24.616 1.572 -1.775 1.00 93.06 85 TYR A CA 1
ATOM 666 C C . TYR A 1 85 ? 25.174 0.560 -0.779 1.00 93.06 85 TYR A C 1
ATOM 668 O O . TYR A 1 85 ? 24.478 0.198 0.176 1.00 93.06 85 TYR A O 1
ATOM 676 N N . ASP A 1 86 ? 26.402 0.111 -0.999 1.00 88.94 86 ASP A N 1
ATOM 677 C CA . ASP A 1 86 ? 27.055 -0.861 -0.135 1.00 88.94 86 ASP A CA 1
ATOM 678 C C . ASP A 1 86 ? 27.389 -0.242 1.220 1.00 88.94 86 ASP A C 1
ATOM 680 O O . ASP A 1 86 ? 27.852 0.893 1.327 1.00 88.94 86 ASP A O 1
ATOM 684 N N . TYR A 1 87 ? 27.145 -0.993 2.292 1.00 86.56 87 TYR A N 1
ATOM 685 C CA . TYR A 1 87 ? 27.506 -0.575 3.642 1.00 86.56 87 TYR A CA 1
ATOM 686 C C . TYR A 1 87 ? 28.786 -1.293 4.094 1.00 86.56 87 TYR A C 1
ATOM 688 O O . TYR A 1 87 ? 28.847 -2.519 3.982 1.00 86.56 87 TYR A O 1
ATOM 696 N N . PRO A 1 88 ? 29.784 -0.591 4.668 1.00 91.94 88 PRO A N 1
ATOM 697 C CA . PRO A 1 88 ? 29.811 0.841 4.993 1.00 91.94 88 PRO A CA 1
ATOM 698 C C . PRO A 1 88 ? 30.449 1.737 3.916 1.00 91.94 88 PRO A C 1
ATOM 700 O O . PRO A 1 88 ? 30.553 2.940 4.144 1.00 91.94 88 PRO A O 1
ATOM 703 N N . SER A 1 89 ? 30.915 1.184 2.791 1.00 92.69 89 SER A N 1
ATOM 704 C CA . SER A 1 89 ? 31.700 1.925 1.788 1.00 92.69 89 SER A CA 1
ATOM 705 C C . SER A 1 89 ? 30.938 3.091 1.148 1.00 92.69 89 SER A C 1
ATOM 707 O O . SER A 1 89 ? 31.551 4.076 0.745 1.00 92.69 89 SER A O 1
ATOM 709 N N . GLY A 1 90 ? 29.610 3.000 1.070 1.00 91.94 90 GLY A N 1
ATOM 710 C CA . GLY A 1 90 ? 28.761 3.951 0.362 1.00 91.94 90 GLY A CA 1
ATOM 711 C C . GLY A 1 90 ? 28.885 3.848 -1.158 1.00 91.94 90 GLY A C 1
ATOM 712 O O . GLY A 1 90 ? 28.395 4.731 -1.860 1.00 91.94 90 GLY A O 1
ATOM 713 N N . GLU A 1 91 ? 29.538 2.807 -1.680 1.00 93.94 91 GLU A N 1
ATOM 714 C CA . GLU A 1 91 ? 29.687 2.619 -3.122 1.00 93.94 91 GLU A CA 1
ATOM 715 C C . GLU A 1 91 ? 28.333 2.265 -3.756 1.00 93.94 91 GLU A C 1
ATOM 717 O O . GLU A 1 91 ? 27.589 1.454 -3.197 1.00 93.94 91 GLU A O 1
ATOM 722 N N . PRO A 1 92 ? 27.959 2.891 -4.886 1.00 94.12 92 PRO A N 1
ATOM 723 C CA . PRO A 1 92 ? 26.690 2.604 -5.537 1.00 94.12 92 PRO A CA 1
ATOM 724 C C . PRO A 1 92 ? 26.706 1.215 -6.179 1.00 94.12 92 PRO A C 1
ATOM 726 O O . PRO A 1 92 ? 27.681 0.831 -6.826 1.00 94.12 92 PRO A O 1
ATOM 729 N N . ASP A 1 93 ? 25.583 0.503 -6.086 1.00 89.81 93 ASP A N 1
ATOM 730 C CA . ASP A 1 93 ? 25.371 -0.714 -6.869 1.00 89.81 93 ASP A CA 1
ATOM 731 C C . ASP A 1 93 ? 25.518 -0.389 -8.364 1.00 89.81 93 ASP A C 1
ATOM 733 O O . ASP A 1 93 ? 24.987 0.610 -8.856 1.00 89.81 93 ASP A O 1
ATOM 737 N N . SER A 1 94 ? 26.233 -1.246 -9.094 1.00 88.56 94 SER A N 1
ATOM 738 C CA . SER A 1 94 ? 26.422 -1.115 -10.546 1.00 88.56 94 SER A CA 1
ATOM 739 C C . SER A 1 94 ? 25.107 -1.064 -11.338 1.00 88.56 94 SER A C 1
ATOM 741 O O . SER A 1 94 ? 25.067 -0.519 -12.442 1.00 88.56 94 SER A O 1
ATOM 743 N N . ARG A 1 95 ? 24.027 -1.614 -10.771 1.00 89.19 95 ARG A N 1
ATOM 744 C CA . ARG A 1 95 ? 22.682 -1.605 -11.336 1.00 89.19 95 ARG A CA 1
ATOM 745 C C . ARG A 1 95 ? 21.923 -0.352 -10.942 1.00 89.19 95 ARG A C 1
ATOM 747 O O . ARG A 1 95 ? 21.962 0.125 -9.806 1.00 89.19 95 ARG A O 1
ATOM 754 N N . ASN A 1 96 ? 21.087 0.090 -11.866 1.00 91.81 96 ASN A N 1
ATOM 755 C CA . ASN A 1 96 ? 20.229 1.245 -11.697 1.00 91.81 96 ASN A CA 1
ATOM 756 C C . ASN A 1 96 ? 18.747 0.873 -11.606 1.00 91.81 96 ASN A C 1
ATOM 758 O O . ASN A 1 96 ? 18.289 -0.191 -12.024 1.00 91.81 96 ASN A O 1
ATOM 762 N N . ARG A 1 97 ? 17.978 1.816 -11.078 1.00 93.25 97 ARG A N 1
ATOM 763 C CA . ARG A 1 97 ? 16.528 1.893 -11.187 1.00 93.25 97 ARG A CA 1
ATOM 764 C C . ARG A 1 97 ? 16.137 3.190 -11.881 1.00 93.25 97 ARG A C 1
ATOM 766 O O . ARG A 1 97 ? 16.780 4.227 -11.702 1.00 93.25 97 ARG A O 1
ATOM 773 N N . TYR A 1 98 ? 15.041 3.117 -12.611 1.00 95.62 98 TYR A N 1
ATOM 774 C CA . TYR A 1 98 ? 14.439 4.209 -13.356 1.00 95.62 98 TYR A CA 1
ATOM 775 C C . TYR A 1 98 ? 13.066 4.479 -12.756 1.00 95.62 98 TYR A C 1
ATOM 777 O O . TYR A 1 98 ? 12.225 3.581 -12.722 1.00 95.62 98 TYR A O 1
ATOM 785 N N . VAL A 1 99 ? 12.862 5.681 -12.221 1.00 97.62 99 VAL A N 1
ATOM 786 C CA . VAL A 1 99 ? 11.655 6.038 -11.467 1.00 97.62 99 VAL A CA 1
ATOM 787 C C . VAL A 1 99 ? 10.906 7.158 -12.174 1.00 97.62 99 VAL A C 1
ATOM 789 O O . VAL A 1 99 ? 11.444 8.248 -12.363 1.00 97.62 99 VAL A O 1
ATOM 792 N N . TRP A 1 100 ? 9.637 6.912 -12.478 1.00 98.38 100 TRP A N 1
ATOM 793 C CA . TRP A 1 100 ? 8.667 7.938 -12.842 1.00 98.38 100 TRP A CA 1
ATOM 794 C C . TRP A 1 100 ? 7.776 8.197 -11.637 1.00 98.38 100 TRP A C 1
ATOM 796 O O . TRP A 1 100 ? 7.170 7.265 -11.112 1.00 98.38 100 TRP A O 1
ATOM 806 N N . THR A 1 101 ? 7.691 9.451 -11.199 1.00 98.06 101 THR A N 1
ATOM 807 C CA . THR A 1 101 ? 6.672 9.883 -10.233 1.00 98.06 101 THR A CA 1
ATOM 808 C C . THR A 1 101 ? 5.540 10.513 -11.023 1.00 98.06 101 THR A C 1
ATOM 810 O O . THR A 1 101 ? 5.766 11.472 -11.756 1.00 98.06 101 THR A O 1
ATOM 813 N N . LEU A 1 102 ? 4.351 9.931 -10.922 1.00 97.56 102 LEU A N 1
ATOM 814 C CA . LEU A 1 102 ? 3.224 10.224 -11.796 1.00 97.56 102 LEU A CA 1
ATOM 815 C C . LEU A 1 102 ? 2.043 10.758 -10.979 1.00 97.56 102 LEU A C 1
ATOM 817 O O . LEU A 1 102 ? 1.907 10.411 -9.803 1.00 97.56 102 LEU A O 1
ATOM 821 N N . PRO A 1 103 ? 1.183 11.600 -11.572 1.00 95.69 103 PRO A N 1
ATOM 822 C CA . PRO A 1 103 ? -0.052 12.014 -10.920 1.00 95.69 103 PRO A CA 1
ATOM 823 C C . PRO A 1 103 ? -0.997 10.816 -10.751 1.00 95.69 103 PRO A C 1
ATOM 825 O O . PRO A 1 103 ? -0.982 9.884 -11.552 1.00 95.69 103 PRO A O 1
ATOM 828 N N . GLY A 1 104 ? -1.830 10.836 -9.708 1.00 93.19 104 GLY A N 1
ATOM 829 C CA . GLY A 1 104 ? -2.681 9.697 -9.346 1.00 93.19 104 GLY A CA 1
ATOM 830 C C . GLY A 1 104 ? -3.656 9.251 -10.440 1.00 93.19 104 GLY A C 1
ATOM 831 O O . GLY A 1 104 ? -3.876 8.054 -10.612 1.00 93.19 104 GLY A O 1
ATOM 832 N N . ASN A 1 105 ? -4.128 10.187 -11.270 1.00 93.81 105 ASN A N 1
ATOM 833 C CA . ASN A 1 105 ? -4.971 9.891 -12.430 1.00 93.81 105 ASN A CA 1
ATOM 834 C C . ASN A 1 105 ? -4.279 9.028 -13.502 1.00 93.81 105 ASN A C 1
ATOM 836 O O . ASN A 1 105 ? -4.964 8.546 -14.399 1.00 93.81 105 ASN A O 1
ATOM 840 N N . LYS A 1 106 ? -2.954 8.819 -13.409 1.00 95.81 106 LYS A N 1
ATOM 841 C CA . LYS A 1 106 ? -2.193 7.912 -14.277 1.00 95.81 106 LYS A CA 1
ATOM 842 C C . LYS A 1 106 ? -2.174 6.454 -13.821 1.00 95.81 106 LYS A C 1
ATOM 844 O O . LYS A 1 106 ? -1.546 5.609 -14.461 1.00 95.81 106 LYS A O 1
ATOM 849 N N . LEU A 1 107 ? -2.836 6.136 -12.705 1.00 94.50 107 LEU A N 1
ATOM 850 C CA . LEU A 1 107 ? -2.862 4.782 -12.160 1.00 94.50 107 LEU A CA 1
ATOM 851 C C . LEU A 1 107 ? -3.367 3.748 -13.190 1.00 94.50 107 LEU A C 1
ATOM 853 O O . LEU A 1 107 ? -2.669 2.749 -13.374 1.00 94.50 107 LEU A O 1
ATOM 857 N N . PRO A 1 108 ? -4.477 3.963 -13.929 1.00 93.00 108 PRO A N 1
ATOM 858 C CA . PRO A 1 108 ? -4.933 3.004 -14.935 1.00 93.00 108 PRO A CA 1
ATOM 859 C C . PRO A 1 108 ? -3.899 2.720 -16.035 1.00 93.00 108 PRO A C 1
ATOM 861 O O . PRO A 1 108 ? -3.663 1.548 -16.343 1.00 93.00 108 PRO A O 1
ATOM 864 N N . GLU A 1 109 ? -3.225 3.740 -16.589 1.00 95.12 109 GLU A N 1
ATOM 865 C CA . GLU A 1 109 ? -2.220 3.512 -17.639 1.00 95.12 109 GLU A CA 1
ATOM 866 C C . GLU A 1 109 ? -0.973 2.805 -17.095 1.00 95.12 109 GLU A C 1
ATOM 868 O O . GLU A 1 109 ? -0.412 1.943 -17.771 1.00 95.12 109 GLU A O 1
ATOM 873 N N . VAL A 1 110 ? -0.553 3.104 -15.861 1.00 95.06 110 VAL A N 1
ATOM 874 C CA . VAL A 1 110 ? 0.573 2.410 -15.210 1.00 95.06 110 VAL A CA 1
ATOM 875 C C . VAL A 1 110 ? 0.266 0.923 -15.014 1.00 95.06 110 VAL A C 1
ATOM 877 O O . VAL A 1 110 ? 1.108 0.062 -15.277 1.00 95.06 110 VAL A O 1
ATOM 880 N N . LEU A 1 111 ? -0.950 0.597 -14.578 1.00 91.44 111 LEU A N 1
ATOM 881 C CA . LEU A 1 111 ? -1.388 -0.785 -14.386 1.00 91.44 111 LEU A CA 1
ATOM 882 C C . LEU A 1 111 ? -1.490 -1.538 -15.712 1.00 91.44 111 LEU A C 1
ATOM 884 O O . LEU A 1 111 ? -1.051 -2.688 -15.809 1.00 91.44 111 LEU A O 1
ATOM 888 N N . GLN A 1 112 ? -2.033 -0.883 -16.740 1.00 91.81 112 GLN A N 1
ATOM 889 C CA . GLN A 1 112 ? -2.071 -1.425 -18.092 1.00 91.81 112 GLN A CA 1
ATOM 890 C C . GLN A 1 112 ? -0.654 -1.670 -18.615 1.00 91.81 112 GLN A C 1
ATOM 892 O O . GLN A 1 112 ? -0.383 -2.747 -19.139 1.00 91.81 112 GLN A O 1
ATOM 897 N N . PHE A 1 113 ? 0.268 -0.725 -18.417 1.00 92.81 113 PHE A N 1
ATOM 898 C CA . PHE A 1 113 ? 1.668 -0.870 -18.805 1.00 92.81 113 PHE A CA 1
ATOM 899 C C . PHE A 1 113 ? 2.316 -2.096 -18.148 1.00 92.81 113 PHE A C 1
ATOM 901 O O . PHE A 1 113 ? 2.964 -2.887 -18.832 1.00 92.81 113 PHE A O 1
ATOM 908 N N . ILE A 1 114 ? 2.101 -2.309 -16.848 1.00 89.19 114 ILE A N 1
ATOM 909 C CA . ILE A 1 114 ? 2.639 -3.478 -16.134 1.00 89.19 114 ILE A CA 1
ATOM 910 C C . ILE A 1 114 ? 2.070 -4.789 -16.679 1.00 89.19 114 ILE A C 1
ATOM 912 O O . ILE A 1 114 ? 2.815 -5.754 -16.843 1.00 89.19 114 ILE A O 1
ATOM 916 N N . ASN A 1 115 ? 0.768 -4.832 -16.970 1.00 85.69 115 ASN A N 1
ATOM 917 C CA . ASN A 1 115 ? 0.121 -6.028 -17.507 1.00 85.69 115 ASN A CA 1
ATOM 918 C C . ASN A 1 115 ? 0.583 -6.339 -18.940 1.00 85.69 115 ASN A C 1
ATOM 920 O O . ASN A 1 115 ? 0.856 -7.497 -19.249 1.00 85.69 115 ASN A O 1
ATOM 924 N N . SER A 1 116 ? 0.708 -5.318 -19.793 1.00 87.19 116 SER A N 1
ATOM 925 C CA . SER A 1 116 ? 1.113 -5.466 -21.199 1.00 87.19 116 SER A CA 1
ATOM 926 C C . SER A 1 116 ? 2.584 -5.841 -21.374 1.00 87.19 116 SER A C 1
ATOM 928 O O . SER A 1 116 ? 2.947 -6.420 -22.392 1.00 87.19 116 SER A O 1
ATOM 930 N N . ASN A 1 117 ? 3.431 -5.533 -20.389 1.00 83.31 117 ASN A N 1
ATOM 931 C CA . ASN A 1 117 ? 4.860 -5.859 -20.403 1.00 83.31 117 ASN A CA 1
ATOM 932 C C . ASN A 1 117 ? 5.194 -7.070 -19.502 1.00 83.31 117 ASN A C 1
ATOM 934 O O . ASN A 1 117 ? 6.317 -7.211 -19.019 1.00 83.31 117 ASN A O 1
ATOM 938 N N . GLY A 1 118 ? 4.216 -7.951 -19.252 1.00 68.25 118 GLY A N 1
ATOM 939 C CA . GLY A 1 118 ? 4.427 -9.283 -18.670 1.00 68.25 118 GLY A CA 1
ATOM 940 C C . GLY A 1 118 ? 4.428 -10.387 -19.745 1.00 68.25 118 GLY A C 1
ATOM 941 O O . GLY A 1 118 ? 3.821 -10.193 -20.795 1.00 68.25 118 GLY A O 1
ATOM 942 N N . PRO A 1 119 ? 5.046 -11.568 -19.517 1.00 62.38 119 PRO A N 1
ATOM 943 C CA . PRO A 1 119 ? 5.707 -12.038 -18.300 1.00 62.38 119 PRO A CA 1
ATOM 944 C C . PRO A 1 119 ? 7.162 -11.562 -18.176 1.00 62.38 119 PRO A C 1
ATOM 946 O O . PRO A 1 119 ? 7.961 -11.633 -19.103 1.00 62.38 119 PRO A O 1
ATOM 949 N N . MET A 1 120 ? 7.512 -11.125 -16.973 1.00 66.31 120 MET A N 1
ATOM 950 C CA . MET A 1 120 ? 8.824 -10.574 -16.652 1.00 66.31 120 MET A CA 1
ATOM 951 C C . MET A 1 120 ? 9.892 -11.673 -16.474 1.00 66.31 120 MET A C 1
ATOM 953 O O . MET A 1 120 ? 9.585 -12.695 -15.845 1.00 66.31 120 MET A O 1
ATOM 957 N N . PRO A 1 121 ? 11.149 -11.465 -16.925 1.00 66.31 121 PRO A N 1
ATOM 958 C CA . PRO A 1 121 ? 12.273 -12.317 -16.542 1.00 66.31 121 PRO A CA 1
ATOM 959 C C . PRO A 1 121 ? 12.318 -12.547 -15.025 1.00 66.31 121 PRO A C 1
ATOM 961 O O . PRO A 1 121 ? 11.963 -11.667 -14.236 1.00 66.31 121 PRO A O 1
ATOM 964 N N . LYS A 1 122 ? 12.743 -13.738 -14.588 1.00 63.00 122 LYS A N 1
ATOM 965 C CA . LYS A 1 122 ? 12.937 -14.005 -13.156 1.00 63.00 122 LYS A CA 1
ATOM 966 C C . LYS A 1 122 ? 14.139 -13.191 -12.672 1.00 63.00 122 LYS A C 1
ATOM 968 O O . LYS A 1 122 ? 15.262 -13.491 -13.050 1.00 63.00 122 LYS A O 1
ATOM 973 N N . THR A 1 123 ? 13.892 -12.182 -11.842 1.00 64.50 123 THR A N 1
ATOM 974 C CA . THR A 1 123 ? 14.923 -11.337 -11.219 1.00 64.50 123 THR A CA 1
ATOM 975 C C . THR A 1 123 ? 14.591 -11.128 -9.742 1.00 64.50 123 THR A C 1
ATOM 977 O O . THR A 1 123 ? 13.437 -11.324 -9.343 1.00 64.50 123 THR A O 1
ATOM 980 N N . ASP A 1 124 ? 15.577 -10.723 -8.940 1.00 57.66 124 ASP A N 1
ATOM 981 C CA . ASP A 1 124 ? 15.416 -10.549 -7.488 1.00 57.66 124 ASP A CA 1
ATOM 982 C C . ASP A 1 124 ? 14.432 -9.424 -7.117 1.00 57.66 124 ASP A C 1
ATOM 984 O O . ASP A 1 124 ? 13.728 -9.525 -6.114 1.00 57.66 124 ASP A O 1
ATOM 988 N N . PHE A 1 125 ? 14.324 -8.378 -7.947 1.00 58.25 125 PHE A N 1
ATOM 989 C CA . PHE A 1 125 ? 13.490 -7.196 -7.672 1.00 58.25 125 PHE A CA 1
ATOM 990 C C . PHE A 1 125 ? 12.201 -7.121 -8.508 1.00 58.25 125 PHE A C 1
ATOM 992 O O . PHE A 1 125 ? 11.308 -6.332 -8.201 1.00 58.25 125 PHE A O 1
ATOM 999 N N . GLY A 1 126 ? 12.060 -7.976 -9.528 1.00 66.19 126 GLY A N 1
ATOM 1000 C CA . GLY A 1 126 ? 11.065 -7.808 -10.588 1.00 66.19 126 GLY A CA 1
ATOM 1001 C C . GLY A 1 126 ? 11.429 -6.608 -11.480 1.00 66.19 126 GLY A C 1
ATOM 1002 O O . GLY A 1 126 ? 11.697 -5.528 -10.970 1.00 66.19 126 GLY A O 1
ATOM 1003 N N . PRO A 1 127 ? 11.469 -6.746 -12.812 1.00 81.50 127 PRO A N 1
ATOM 1004 C CA . PRO A 1 127 ? 11.985 -5.691 -13.685 1.00 81.50 127 PRO A CA 1
ATOM 1005 C C . PRO A 1 127 ? 11.077 -4.461 -13.769 1.00 81.50 127 PRO A C 1
ATOM 1007 O O . PRO A 1 127 ? 11.570 -3.399 -14.119 1.00 81.50 127 PRO A O 1
ATOM 1010 N N . ILE A 1 128 ? 9.780 -4.574 -13.452 1.00 90.12 128 ILE A N 1
ATOM 1011 C CA . ILE A 1 128 ? 8.826 -3.457 -13.471 1.00 90.12 128 ILE A CA 1
ATOM 1012 C C . ILE A 1 128 ? 7.938 -3.532 -12.223 1.00 90.12 128 ILE A C 1
ATOM 1014 O O . ILE A 1 128 ? 7.451 -4.606 -11.852 1.00 90.12 128 ILE A O 1
ATOM 1018 N N . GLN A 1 129 ? 7.711 -2.389 -11.583 1.00 92.62 129 GLN A N 1
ATOM 1019 C CA . GLN A 1 129 ? 6.899 -2.244 -10.383 1.00 92.62 129 GLN A CA 1
ATOM 1020 C C . GLN A 1 129 ? 6.063 -0.959 -10.438 1.00 92.62 129 GLN A C 1
ATOM 1022 O O . GLN A 1 129 ? 6.589 0.113 -10.720 1.00 92.62 129 GLN A O 1
ATOM 1027 N N . ALA A 1 130 ? 4.781 -1.051 -10.086 1.00 95.25 130 ALA A N 1
ATOM 1028 C CA . ALA A 1 130 ? 3.998 0.082 -9.606 1.00 95.25 130 ALA A CA 1
ATOM 1029 C C . ALA A 1 130 ? 4.050 0.115 -8.085 1.00 95.25 130 ALA A C 1
ATOM 1031 O O . ALA A 1 130 ? 3.857 -0.913 -7.430 1.00 95.25 130 ALA A O 1
ATOM 1032 N N . PHE A 1 131 ? 4.261 1.306 -7.545 1.00 96.75 131 PHE A N 1
ATOM 1033 C CA . PHE A 1 131 ? 4.149 1.602 -6.130 1.00 96.75 131 PHE A CA 1
ATOM 1034 C C . PHE A 1 131 ? 3.226 2.797 -5.943 1.00 96.75 131 PHE A C 1
ATOM 1036 O O . PHE A 1 131 ? 3.454 3.844 -6.545 1.00 96.75 131 PHE A O 1
ATOM 1043 N N . PHE A 1 132 ? 2.199 2.654 -5.118 1.00 97.50 132 PHE A N 1
ATOM 1044 C CA . PHE A 1 132 ? 1.286 3.750 -4.825 1.00 97.50 132 PHE A CA 1
ATOM 1045 C C . PHE A 1 132 ? 0.769 3.692 -3.396 1.00 97.50 132 PHE A C 1
ATOM 1047 O O . PHE A 1 132 ? 0.735 2.627 -2.773 1.00 97.50 132 PHE A O 1
ATOM 1054 N N . THR A 1 133 ? 0.407 4.859 -2.870 1.00 98.12 133 THR A N 1
ATOM 1055 C CA . THR A 1 133 ? 0.037 5.030 -1.463 1.00 98.12 133 THR A CA 1
ATOM 1056 C C . THR A 1 133 ? -1.296 5.741 -1.308 1.00 98.12 133 THR A C 1
ATOM 1058 O O . THR A 1 133 ? -1.621 6.622 -2.099 1.00 98.12 133 THR A O 1
ATOM 1061 N N . TYR A 1 134 ? -2.028 5.395 -0.254 1.00 98.12 134 TYR A N 1
ATOM 1062 C CA . TYR A 1 134 ? -3.220 6.110 0.194 1.00 98.12 134 TYR A CA 1
ATOM 1063 C C . TYR A 1 134 ? -3.097 6.431 1.674 1.00 98.12 134 TYR A C 1
ATOM 1065 O O . TYR A 1 134 ? -2.733 5.550 2.451 1.00 98.12 134 TYR A O 1
ATOM 1073 N N . SER A 1 135 ? -3.488 7.639 2.053 1.00 97.00 135 SER A N 1
ATOM 1074 C CA . SER A 1 135 ? -3.623 8.108 3.424 1.00 97.00 135 SER A CA 1
ATOM 1075 C C . SER A 1 135 ? -5.087 8.439 3.652 1.00 97.00 135 SER A C 1
ATOM 1077 O O . SER A 1 135 ? -5.710 9.140 2.856 1.00 97.00 135 SER A O 1
ATOM 1079 N N . PHE A 1 136 ? -5.672 7.905 4.717 1.00 96.50 136 PHE A N 1
ATOM 1080 C CA . PHE A 1 136 ? -7.108 8.012 4.932 1.00 96.50 136 PHE A CA 1
ATOM 1081 C C . PHE A 1 136 ? -7.504 7.968 6.400 1.00 96.50 136 PHE A C 1
ATOM 1083 O O . PHE A 1 136 ? -6.802 7.435 7.263 1.00 96.50 136 PHE A O 1
ATOM 1090 N N . LYS A 1 137 ? -8.689 8.507 6.674 1.00 96.00 137 LYS A N 1
ATOM 1091 C CA . LYS A 1 137 ? -9.411 8.305 7.929 1.00 96.00 137 LYS A CA 1
ATOM 1092 C C . LYS A 1 137 ? -10.447 7.212 7.728 1.00 96.00 137 LYS A C 1
ATOM 1094 O O . LYS A 1 137 ? -10.930 7.017 6.616 1.00 96.00 137 LYS A O 1
ATOM 1099 N N . LEU A 1 138 ? -10.745 6.486 8.797 1.00 95.88 138 LEU A N 1
ATOM 1100 C CA . LEU A 1 138 ? -11.776 5.457 8.785 1.00 95.88 138 LEU A CA 1
ATOM 1101 C C . LEU A 1 138 ? -13.140 6.115 9.032 1.00 95.88 138 LEU A C 1
ATOM 1103 O O . LEU A 1 138 ? -13.240 7.088 9.782 1.00 95.88 138 LEU A O 1
ATOM 1107 N N . LEU A 1 139 ? -14.183 5.590 8.403 1.00 95.88 139 LEU A N 1
ATOM 1108 C CA . LEU A 1 139 ? -15.553 6.065 8.578 1.00 95.88 139 LEU A CA 1
ATOM 1109 C C . LEU A 1 139 ? -16.308 5.189 9.577 1.00 95.88 139 LEU A C 1
ATOM 1111 O O . LEU A 1 139 ? -16.099 3.980 9.633 1.00 95.88 139 LEU A O 1
ATOM 1115 N N . ASP A 1 140 ? -17.227 5.785 10.332 1.00 93.94 140 ASP A N 1
ATOM 1116 C CA . ASP A 1 140 ? -18.277 5.021 10.998 1.00 93.94 140 ASP A CA 1
ATOM 1117 C C . ASP A 1 140 ? -19.221 4.473 9.923 1.00 93.94 140 ASP A C 1
ATOM 1119 O O . ASP A 1 140 ? -19.888 5.232 9.219 1.00 93.94 140 ASP A O 1
ATOM 1123 N N . LEU A 1 141 ? -19.260 3.148 9.786 1.00 92.94 141 LEU A N 1
ATOM 1124 C CA . LEU A 1 141 ? -20.024 2.468 8.741 1.00 92.94 141 LEU A CA 1
ATOM 1125 C C . LEU A 1 141 ? -21.544 2.611 8.916 1.00 92.94 141 LEU A C 1
ATOM 1127 O O . LEU A 1 141 ? -22.281 2.411 7.956 1.00 92.94 141 LEU A O 1
ATOM 1131 N N . ASN A 1 142 ? -22.027 2.969 10.111 1.00 91.25 142 ASN A N 1
ATOM 1132 C CA . ASN A 1 142 ? -23.459 3.163 10.352 1.00 91.25 142 ASN A CA 1
ATOM 1133 C C . ASN A 1 142 ? -23.937 4.539 9.879 1.00 91.25 142 ASN A C 1
ATOM 1135 O O . ASN A 1 142 ? -25.066 4.679 9.414 1.00 91.25 142 ASN A O 1
ATOM 1139 N N . THR A 1 143 ? -23.093 5.562 10.025 1.00 92.62 143 THR A N 1
ATOM 1140 C CA . THR A 1 143 ? -23.439 6.957 9.711 1.00 92.62 143 THR A CA 1
ATOM 1141 C C . THR A 1 143 ? -22.788 7.459 8.426 1.00 92.62 143 THR A C 1
ATOM 1143 O O . THR A 1 143 ? -23.131 8.542 7.955 1.00 92.62 143 THR A O 1
ATOM 1146 N N . ASN A 1 144 ? -21.845 6.695 7.870 1.00 91.56 144 ASN A N 1
ATOM 1147 C CA . ASN A 1 144 ? -20.998 7.072 6.744 1.00 91.56 144 ASN A CA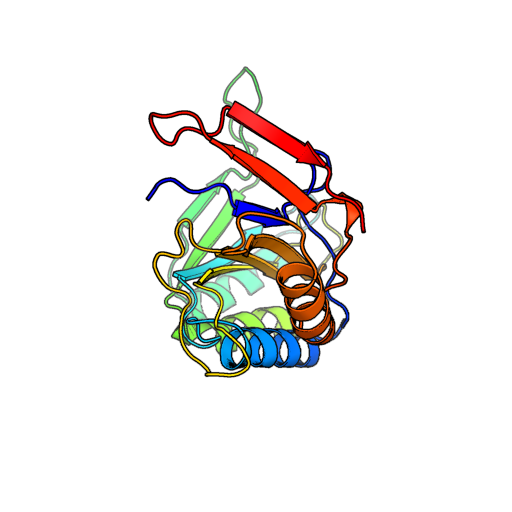 1
ATOM 1148 C C . ASN A 1 144 ? -20.261 8.408 6.966 1.00 91.56 144 ASN A C 1
ATOM 1150 O O . ASN A 1 144 ? -20.094 9.219 6.055 1.00 91.56 144 ASN A O 1
ATOM 1154 N N . SER A 1 145 ? -19.853 8.668 8.210 1.00 92.06 145 SER A N 1
ATOM 1155 C CA . SER A 1 145 ? -19.164 9.899 8.606 1.00 92.06 145 SER A CA 1
ATOM 1156 C C . SER A 1 145 ? -17.846 9.592 9.302 1.00 92.06 145 SER A C 1
ATOM 1158 O O . SER A 1 145 ? -17.718 8.577 9.982 1.00 92.06 145 SER A O 1
ATOM 1160 N N . GLY A 1 146 ? -16.866 10.489 9.185 1.00 89.06 146 GLY A N 1
ATOM 1161 C CA . GLY A 1 146 ? -15.592 10.336 9.886 1.00 89.06 146 GLY A CA 1
ATOM 1162 C C . GLY A 1 146 ? -15.767 10.330 11.406 1.00 89.06 146 GLY A C 1
ATOM 1163 O O . GLY A 1 146 ? -16.570 11.091 11.950 1.00 89.06 146 GLY A O 1
ATOM 1164 N N . PHE A 1 147 ? -14.985 9.501 12.098 1.00 87.25 147 PHE A N 1
ATOM 1165 C CA . PHE A 1 147 ? -14.955 9.525 13.558 1.00 87.25 147 PHE A CA 1
ATOM 1166 C C . PHE A 1 147 ? -14.409 10.868 14.075 1.00 87.25 147 PHE A C 1
ATOM 1168 O O . PHE A 1 147 ? -13.451 11.418 13.512 1.00 87.25 147 PHE A O 1
ATOM 1175 N N . PRO A 1 148 ? -14.963 11.408 15.174 1.00 81.25 148 PRO A N 1
ATOM 1176 C CA . PRO A 1 148 ? -14.474 12.652 15.746 1.00 81.25 148 PRO A CA 1
ATOM 1177 C C . PRO A 1 148 ? -13.026 12.496 16.227 1.00 81.25 148 PRO A C 1
ATOM 1179 O O . PRO A 1 148 ? -12.694 11.572 16.964 1.00 81.25 148 PRO A O 1
ATOM 1182 N N . SER A 1 149 ? -12.166 13.452 15.861 1.00 74.56 149 SER A N 1
ATOM 1183 C CA . SER A 1 149 ? -10.763 13.521 16.310 1.00 74.56 149 SER A CA 1
ATOM 1184 C C . SER A 1 149 ? -9.899 12.289 15.981 1.00 74.56 149 SER A C 1
ATOM 1186 O O . SER A 1 149 ? -8.984 11.974 16.742 1.00 74.56 149 SER A O 1
ATOM 1188 N N . GLN A 1 150 ? -10.152 11.602 14.859 1.00 80.31 150 GLN A N 1
ATOM 1189 C CA . GLN A 1 150 ? -9.275 10.523 14.396 1.00 80.31 150 GLN A CA 1
ATOM 1190 C C . GLN A 1 150 ? -7.926 11.085 13.924 1.00 80.31 150 GLN A C 1
ATOM 1192 O O . GLN A 1 150 ? -7.815 11.639 12.828 1.00 80.31 150 GLN A O 1
ATOM 1197 N N . GLU A 1 151 ? -6.923 10.935 14.783 1.00 78.69 151 GLU A N 1
ATOM 1198 C CA . GLU A 1 151 ? -5.504 11.146 14.513 1.00 78.69 151 GLU A CA 1
ATOM 1199 C C . GLU A 1 151 ? -4.715 10.049 15.254 1.00 78.69 151 GLU A C 1
ATOM 1201 O O . GLU A 1 151 ? -4.984 9.815 16.439 1.00 78.69 151 GLU A O 1
ATOM 1206 N N . PRO A 1 152 ? -3.739 9.380 14.614 1.00 84.25 152 PRO A N 1
ATOM 1207 C CA . PRO A 1 152 ? -3.215 9.636 13.266 1.00 84.25 152 PRO A CA 1
ATOM 1208 C C . PRO A 1 152 ? -4.057 8.999 12.138 1.00 84.25 152 PRO A C 1
ATOM 1210 O O . PRO A 1 152 ? -4.980 8.222 12.388 1.00 84.25 152 PRO A O 1
ATOM 1213 N N . SER A 1 153 ? -3.726 9.337 10.887 1.00 91.44 153 SER A N 1
ATOM 1214 C CA . SER A 1 153 ? -4.346 8.750 9.688 1.00 91.44 153 SER A CA 1
ATOM 1215 C C . SER A 1 153 ? -3.814 7.346 9.393 1.00 91.44 153 SER A C 1
ATOM 1217 O O . SER A 1 153 ? -2.638 7.055 9.607 1.00 91.44 153 SER A O 1
ATOM 1219 N N . SER A 1 154 ? -4.689 6.493 8.864 1.00 95.81 154 SER A N 1
ATOM 1220 C CA . SER A 1 154 ? -4.343 5.180 8.311 1.00 95.81 154 SER A CA 1
ATOM 1221 C C . SER A 1 154 ? -3.679 5.321 6.954 1.00 95.81 154 SER A C 1
ATOM 1223 O O . SER A 1 154 ? -3.872 6.326 6.271 1.00 95.81 154 SER A O 1
ATOM 1225 N N . ASN A 1 155 ? -2.898 4.318 6.564 1.00 97.00 155 ASN A N 1
ATOM 1226 C CA . ASN A 1 155 ? -2.309 4.283 5.241 1.00 97.00 155 ASN A CA 1
ATOM 1227 C C . ASN A 1 155 ? -2.263 2.878 4.647 1.00 97.00 155 ASN A C 1
ATOM 1229 O O . ASN A 1 155 ? -2.151 1.876 5.356 1.00 97.00 155 ASN A O 1
ATOM 1233 N N . PHE A 1 156 ? -2.315 2.841 3.320 1.00 97.38 156 PHE A N 1
ATOM 1234 C CA . PHE A 1 156 ? -1.959 1.689 2.511 1.00 97.38 156 PHE A CA 1
ATOM 1235 C C . PHE A 1 156 ? -0.779 2.046 1.627 1.00 97.38 156 PHE A C 1
ATOM 1237 O O . PHE A 1 156 ? -0.827 3.018 0.881 1.00 97.38 156 PHE A O 1
ATOM 1244 N N . CYS A 1 157 ? 0.239 1.197 1.646 1.00 97.69 157 CYS A N 1
ATOM 1245 C CA . CYS A 1 157 ? 1.252 1.141 0.604 1.00 97.69 157 CYS A CA 1
ATOM 1246 C C . CYS A 1 157 ? 1.004 -0.105 -0.252 1.00 97.69 157 CYS A C 1
ATOM 1248 O O . CYS A 1 157 ? 0.924 -1.210 0.288 1.00 97.69 157 CYS A O 1
ATOM 1250 N N . ILE A 1 158 ? 0.873 0.051 -1.568 1.00 97.25 158 ILE A N 1
ATOM 1251 C CA . ILE A 1 158 ? 0.563 -1.040 -2.496 1.00 97.25 158 ILE A CA 1
ATOM 1252 C C . ILE A 1 158 ? 1.679 -1.174 -3.528 1.00 97.25 158 ILE A C 1
ATOM 1254 O O . ILE A 1 158 ? 2.117 -0.192 -4.124 1.00 97.25 158 ILE A O 1
ATOM 1258 N N . TRP A 1 159 ? 2.109 -2.416 -3.756 1.00 94.62 159 TRP A N 1
ATOM 1259 C CA . TRP A 1 159 ? 3.084 -2.775 -4.778 1.00 94.62 159 TRP A CA 1
ATOM 1260 C C . TRP A 1 159 ? 2.487 -3.788 -5.743 1.00 94.62 159 TRP A C 1
ATOM 1262 O O . TRP A 1 159 ? 2.060 -4.873 -5.331 1.00 94.62 159 TRP A O 1
ATOM 1272 N N . PHE A 1 160 ? 2.557 -3.475 -7.033 1.00 92.38 160 PHE A N 1
ATOM 1273 C CA . PHE A 1 160 ? 2.331 -4.436 -8.103 1.00 92.38 160 PHE A CA 1
ATOM 1274 C C . PHE A 1 160 ? 3.597 -4.592 -8.930 1.00 92.38 160 PHE A C 1
ATOM 1276 O O . PHE A 1 160 ? 3.991 -3.704 -9.674 1.00 92.38 160 PHE A O 1
ATOM 1283 N N . SER A 1 161 ? 4.219 -5.752 -8.809 1.00 87.50 161 SER A N 1
ATOM 1284 C CA . SER A 1 161 ? 5.303 -6.214 -9.668 1.00 87.50 161 SER A CA 1
ATOM 1285 C C . SER A 1 161 ? 4.954 -7.632 -10.134 1.00 87.50 161 SER A C 1
ATOM 1287 O O . SER A 1 161 ? 3.785 -7.951 -10.382 1.00 87.50 161 SER A O 1
ATOM 1289 N N . ARG A 1 162 ? 5.939 -8.536 -10.180 1.00 80.31 162 ARG A N 1
ATOM 1290 C CA . ARG A 1 162 ? 5.681 -9.979 -10.251 1.00 80.31 162 ARG A CA 1
ATOM 1291 C C . ARG A 1 162 ? 4.797 -10.454 -9.090 1.00 80.31 162 ARG A C 1
ATOM 1293 O O . ARG A 1 162 ? 3.956 -11.331 -9.276 1.00 80.31 162 ARG A O 1
ATOM 1300 N N . GLY A 1 163 ? 4.999 -9.883 -7.903 1.00 87.00 163 GLY A N 1
ATOM 1301 C CA . GLY A 1 163 ? 4.139 -10.072 -6.738 1.00 87.00 163 GLY A CA 1
ATOM 1302 C C . GLY A 1 163 ? 3.095 -8.965 -6.621 1.00 87.00 163 GLY A C 1
ATOM 1303 O O . GLY A 1 163 ? 3.202 -7.916 -7.252 1.00 87.00 163 GLY A O 1
ATOM 1304 N N . LYS A 1 164 ? 2.075 -9.202 -5.799 1.00 91.81 164 LYS A N 1
ATOM 1305 C CA . LYS A 1 164 ? 1.068 -8.197 -5.447 1.00 91.81 164 LYS A CA 1
ATOM 1306 C C . LYS A 1 164 ? 0.971 -8.182 -3.941 1.00 91.81 164 LYS A C 1
ATOM 1308 O O . LYS A 1 164 ? 0.673 -9.213 -3.333 1.00 91.81 164 LYS A O 1
ATOM 1313 N N . SER A 1 165 ? 1.304 -7.050 -3.352 1.00 95.44 165 SER A N 1
ATOM 1314 C CA . SER A 1 165 ? 1.425 -6.949 -1.908 1.00 95.44 165 SER A CA 1
ATOM 1315 C C . SER A 1 165 ? 0.986 -5.592 -1.403 1.00 95.44 165 SER A C 1
ATOM 1317 O O . SER A 1 165 ? 1.098 -4.588 -2.105 1.00 95.44 165 SER A O 1
ATOM 1319 N N . ILE A 1 166 ? 0.535 -5.586 -0.158 1.00 97.38 166 ILE A N 1
ATOM 1320 C CA . ILE A 1 166 ? 0.093 -4.403 0.562 1.00 97.38 166 ILE A CA 1
ATOM 1321 C C . ILE A 1 166 ? 0.775 -4.344 1.926 1.00 97.38 166 ILE A C 1
ATOM 1323 O O . ILE A 1 166 ? 0.978 -5.374 2.574 1.00 97.38 166 ILE A O 1
ATOM 1327 N N . SER A 1 167 ? 1.136 -3.139 2.351 1.00 97.25 167 SER A N 1
ATOM 1328 C CA . SER A 1 167 ? 1.563 -2.817 3.711 1.00 97.25 167 SER A CA 1
ATOM 1329 C C . SER A 1 167 ? 0.526 -1.869 4.296 1.00 97.25 167 SER A C 1
ATOM 1331 O O . SER A 1 167 ? 0.519 -0.691 3.934 1.00 97.25 167 SER A O 1
ATOM 1333 N N . PRO A 1 168 ? -0.389 -2.388 5.121 1.00 96.88 168 PRO A N 1
ATOM 1334 C CA . PRO A 1 168 ? -1.379 -1.573 5.795 1.00 96.88 168 PRO A CA 1
ATOM 1335 C C . PRO A 1 168 ? -0.891 -1.113 7.171 1.00 96.88 168 PRO A C 1
ATOM 1337 O O . PRO A 1 168 ? -0.412 -1.922 7.966 1.00 96.88 168 PRO A O 1
ATOM 1340 N N . ASP A 1 169 ? -1.138 0.155 7.478 1.00 95.94 169 ASP A N 1
ATOM 1341 C CA . ASP A 1 169 ? -1.166 0.668 8.843 1.00 95.94 169 ASP A CA 1
ATOM 1342 C C . ASP A 1 169 ? -2.559 1.245 9.102 1.00 95.94 169 ASP A C 1
ATOM 1344 O O . ASP A 1 169 ? -2.924 2.291 8.564 1.00 95.94 169 ASP A O 1
ATOM 1348 N N . LEU A 1 170 ? -3.364 0.551 9.907 1.00 96.19 170 LEU A N 1
ATOM 1349 C CA . LEU A 1 170 ? -4.713 1.002 10.257 1.00 96.19 170 LEU A CA 1
ATOM 1350 C C . LEU A 1 170 ? -4.723 1.557 11.675 1.00 96.19 170 LEU A C 1
ATOM 1352 O O . LEU A 1 170 ? -4.355 0.856 12.617 1.00 96.19 170 LEU A O 1
ATOM 1356 N N . PHE A 1 171 ? -5.202 2.787 11.827 1.00 94.56 171 PHE A N 1
ATOM 1357 C CA . PHE A 1 171 ? -5.381 3.464 13.106 1.00 94.56 171 PHE A CA 1
ATOM 1358 C C . PHE A 1 171 ? -6.867 3.580 13.423 1.00 94.56 171 PHE A C 1
ATOM 1360 O O . PHE A 1 171 ? -7.600 4.387 12.846 1.00 94.56 171 PHE A O 1
ATOM 1367 N N . PHE A 1 172 ? -7.307 2.748 14.356 1.00 94.12 172 PHE A N 1
ATOM 1368 C CA . PHE A 1 172 ? -8.683 2.653 14.804 1.00 94.12 172 PHE A CA 1
ATOM 1369 C C . PHE A 1 172 ? -8.957 3.697 15.894 1.00 94.12 172 PHE A C 1
ATOM 1371 O O . PHE A 1 172 ? -8.227 3.733 16.889 1.00 94.12 172 PHE A O 1
ATOM 1378 N N . PRO A 1 173 ? -10.025 4.504 15.771 1.00 90.19 173 PRO A N 1
ATOM 1379 C CA . PRO A 1 173 ? -10.348 5.578 16.712 1.00 90.19 173 PRO A CA 1
ATOM 1380 C C . PRO A 1 173 ? -11.032 5.066 17.996 1.00 90.19 173 PRO A C 1
ATOM 1382 O O . PRO A 1 173 ? -11.976 5.674 18.491 1.00 90.19 173 PRO A O 1
ATOM 1385 N N . PHE A 1 174 ? -10.560 3.942 18.542 1.00 90.81 174 PHE A N 1
ATOM 1386 C CA . PHE A 1 174 ? -11.103 3.305 19.742 1.00 90.81 174 PHE A CA 1
ATOM 1387 C C . PHE A 1 174 ? -10.060 3.307 20.858 1.00 90.81 174 PHE A C 1
ATOM 1389 O O . PHE A 1 174 ? -8.923 2.875 20.660 1.00 90.81 174 PHE A O 1
ATOM 1396 N N . GLU A 1 175 ? -10.464 3.763 22.043 1.00 89.00 175 GLU A N 1
ATOM 1397 C CA . GLU A 1 175 ? -9.593 3.827 23.225 1.00 89.00 175 GLU A CA 1
ATOM 1398 C C . GLU A 1 175 ? -9.341 2.445 23.839 1.00 89.00 175 GLU A C 1
ATOM 1400 O O . GLU A 1 175 ? -8.288 2.198 24.434 1.00 89.00 175 GLU A O 1
ATOM 1405 N N . HIS A 1 176 ? -10.304 1.534 23.688 1.00 90.88 176 HIS A N 1
ATOM 1406 C CA . HIS A 1 176 ? -10.297 0.212 24.298 1.00 90.88 176 HIS A CA 1
ATOM 1407 C C . HIS A 1 176 ? -10.803 -0.853 23.316 1.00 90.88 176 HIS A C 1
ATOM 1409 O O . HIS A 1 176 ? -11.650 -0.553 22.475 1.00 90.88 176 HIS A O 1
ATOM 1415 N N . PRO A 1 177 ? -10.312 -2.105 23.415 1.00 93.94 177 PRO A N 1
ATOM 1416 C CA . PRO A 1 177 ? -10.795 -3.220 22.605 1.00 93.94 177 PRO A CA 1
ATOM 1417 C C . PRO A 1 177 ? -12.096 -3.783 23.195 1.00 93.94 177 PRO A C 1
ATOM 1419 O O . PRO A 1 177 ? -12.145 -4.920 23.664 1.00 93.94 177 PRO A O 1
ATOM 1422 N N . ASP A 1 178 ? -13.127 -2.947 23.258 1.00 94.81 178 ASP A N 1
ATOM 1423 C CA . ASP A 1 178 ? -14.447 -3.301 23.771 1.00 94.81 178 ASP A CA 1
ATOM 1424 C C . ASP A 1 178 ? -15.348 -3.902 22.676 1.00 94.81 178 ASP A C 1
ATOM 1426 O O . ASP A 1 178 ? -14.941 -4.103 21.529 1.00 94.81 178 ASP A O 1
ATOM 1430 N N . LYS A 1 179 ? -16.604 -4.201 23.027 1.00 95.50 179 LYS A N 1
ATOM 1431 C CA . LYS A 1 179 ? -17.583 -4.759 22.085 1.00 95.50 179 LYS A CA 1
ATOM 1432 C C . LYS A 1 179 ? -17.803 -3.861 20.859 1.00 95.50 179 LYS A C 1
ATOM 1434 O O . LYS A 1 179 ? -18.049 -4.390 19.779 1.00 95.50 179 LYS A O 1
ATOM 1439 N N . PHE A 1 180 ? -17.714 -2.536 20.997 1.00 93.38 180 PHE A N 1
ATOM 1440 C CA . PHE A 1 180 ? -17.880 -1.623 19.866 1.00 93.38 180 PHE A CA 1
ATOM 1441 C C . PHE A 1 180 ? -16.698 -1.720 18.909 1.00 93.38 180 PHE A C 1
ATOM 1443 O O . PHE A 1 180 ? -16.913 -1.848 17.705 1.00 93.38 180 PHE A O 1
ATOM 1450 N N . PHE A 1 181 ? -15.471 -1.747 19.437 1.00 95.00 181 PHE A N 1
ATOM 1451 C CA . PHE A 1 181 ? -14.278 -1.975 18.626 1.00 95.00 181 PHE A CA 1
ATOM 1452 C C . PHE A 1 181 ? -14.349 -3.309 17.879 1.00 95.00 181 PHE A C 1
ATOM 1454 O O . PHE A 1 181 ? -14.135 -3.333 16.671 1.00 95.00 181 PHE A O 1
ATOM 1461 N N . TRP A 1 182 ? -14.673 -4.412 18.561 1.00 96.94 182 TRP A N 1
ATOM 1462 C CA . TRP A 1 182 ? -14.712 -5.730 17.917 1.00 96.94 182 TRP A CA 1
ATOM 1463 C C . TRP A 1 182 ? -15.814 -5.832 16.861 1.00 96.94 182 TRP A C 1
ATOM 1465 O O . TRP A 1 182 ? -15.554 -6.320 15.765 1.00 96.94 182 TRP A O 1
ATOM 1475 N N . ASN A 1 183 ? -17.004 -5.290 17.134 1.00 96.12 183 ASN A N 1
ATOM 1476 C CA . ASN A 1 183 ? -18.078 -5.226 16.143 1.00 96.12 183 ASN A CA 1
ATOM 1477 C C . ASN A 1 183 ? -17.685 -4.388 14.918 1.00 96.12 183 ASN A C 1
ATOM 1479 O O . ASN A 1 183 ? -18.057 -4.724 13.796 1.00 96.12 183 ASN A O 1
ATOM 1483 N N . TYR A 1 184 ? -16.966 -3.284 15.125 1.00 96.12 184 TYR A N 1
ATOM 1484 C CA . TYR A 1 184 ? -16.454 -2.456 14.037 1.00 96.12 184 TYR A CA 1
ATOM 1485 C C . TYR A 1 184 ? -15.366 -3.192 13.242 1.00 96.12 184 TYR A C 1
ATOM 1487 O O . TYR A 1 184 ? -15.395 -3.213 12.012 1.00 96.12 184 TYR A O 1
ATOM 1495 N N . LEU A 1 185 ? -14.431 -3.843 13.940 1.00 96.81 185 LEU A N 1
ATOM 1496 C CA . LEU A 1 185 ? -13.359 -4.623 13.333 1.00 96.81 185 LEU A CA 1
ATOM 1497 C C . LEU A 1 185 ? -13.915 -5.747 12.455 1.00 96.81 185 LEU A C 1
ATOM 1499 O O . LEU A 1 185 ? -13.443 -5.916 11.336 1.00 96.81 185 LEU A O 1
ATOM 1503 N N . ASP A 1 186 ? -14.922 -6.478 12.935 1.00 96.88 186 ASP A N 1
ATOM 1504 C CA . ASP A 1 186 ? -15.542 -7.579 12.194 1.00 96.88 186 ASP A CA 1
ATOM 1505 C C . ASP A 1 186 ? -16.199 -7.090 10.893 1.00 96.88 186 ASP A C 1
ATOM 1507 O O . ASP A 1 186 ? -16.075 -7.743 9.855 1.00 96.88 186 ASP A O 1
ATOM 1511 N N . GLN A 1 187 ? -16.823 -5.907 10.912 1.00 96.44 187 GLN A N 1
ATOM 1512 C CA . GLN A 1 187 ? -17.399 -5.297 9.710 1.00 96.44 187 GLN A CA 1
ATOM 1513 C C . GLN A 1 187 ? -16.323 -4.898 8.699 1.00 96.44 187 GLN A C 1
ATOM 1515 O O . GLN A 1 187 ? -16.427 -5.253 7.526 1.00 96.44 187 GLN A O 1
ATOM 1520 N N . ILE A 1 188 ? -15.263 -4.204 9.135 1.00 96.56 188 ILE A N 1
ATOM 1521 C CA . ILE A 1 188 ? -14.207 -3.805 8.198 1.00 96.56 188 ILE A CA 1
ATOM 1522 C C . ILE A 1 188 ? -13.417 -5.014 7.688 1.00 96.56 188 ILE A C 1
ATOM 1524 O O . ILE A 1 188 ? -12.995 -5.027 6.535 1.00 96.56 188 ILE A O 1
ATOM 1528 N N . ALA A 1 189 ? -13.227 -6.050 8.513 1.00 96.56 189 ALA A N 1
ATOM 1529 C CA . ALA A 1 189 ? -12.427 -7.220 8.169 1.00 96.56 189 ALA A CA 1
ATOM 1530 C C . ALA A 1 189 ? -13.034 -8.017 7.011 1.00 96.56 189 ALA A C 1
ATOM 1532 O O . ALA A 1 189 ? -12.289 -8.624 6.244 1.00 96.56 189 ALA A O 1
ATOM 1533 N N . ALA A 1 190 ? -14.358 -7.970 6.855 1.00 95.38 190 ALA A N 1
ATOM 1534 C CA . ALA A 1 190 ? -15.059 -8.560 5.721 1.00 95.38 190 ALA A CA 1
ATOM 1535 C C . ALA A 1 190 ? -14.810 -7.816 4.394 1.00 95.38 190 ALA A C 1
ATOM 1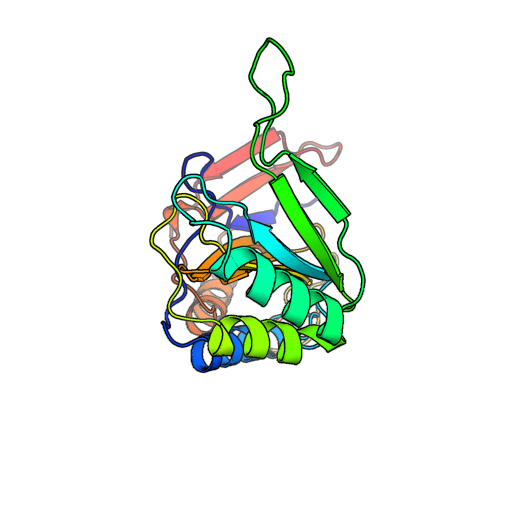537 O O . ALA A 1 190 ? -14.989 -8.403 3.331 1.00 95.38 190 ALA A O 1
ATOM 1538 N N . ILE A 1 191 ? -14.403 -6.543 4.457 1.00 96.69 191 ILE A N 1
ATOM 1539 C CA . ILE A 1 191 ? -14.251 -5.648 3.299 1.00 96.69 191 ILE A CA 1
ATOM 1540 C C . ILE A 1 191 ? -12.770 -5.405 2.964 1.00 96.69 191 ILE A C 1
ATOM 1542 O O . ILE A 1 191 ? -12.436 -5.004 1.852 1.00 96.69 191 ILE A O 1
ATOM 1546 N N . LEU A 1 192 ? -11.854 -5.657 3.904 1.00 97.69 192 LEU A N 1
ATOM 1547 C CA . LEU A 1 192 ? -10.425 -5.461 3.675 1.00 97.69 192 LEU A CA 1
ATOM 1548 C C . LEU A 1 192 ? -9.933 -6.269 2.460 1.00 97.69 192 LEU A C 1
A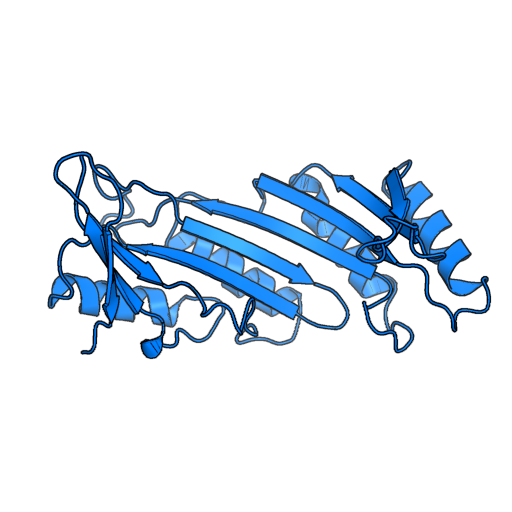TOM 1550 O O . LEU A 1 192 ? -10.207 -7.468 2.367 1.00 97.69 192 LEU A O 1
ATOM 1554 N N . PRO A 1 193 ? -9.080 -5.681 1.598 1.00 97.81 193 PRO A N 1
ATOM 1555 C CA . PRO A 1 193 ? -8.543 -6.363 0.416 1.00 97.81 193 PRO A CA 1
ATOM 1556 C C . PRO A 1 193 ? -7.469 -7.412 0.776 1.00 97.81 193 PRO A C 1
ATOM 1558 O O . PRO A 1 193 ? -6.731 -7.926 -0.067 1.00 97.81 193 PRO A O 1
ATOM 1561 N N . PHE A 1 194 ? -7.323 -7.717 2.065 1.00 97.69 194 PHE A N 1
ATOM 1562 C CA . PHE A 1 194 ? -6.355 -8.645 2.614 1.00 97.69 194 PHE A CA 1
ATOM 1563 C C . PHE A 1 194 ? -6.878 -9.295 3.894 1.00 97.69 194 PHE A C 1
ATOM 1565 O O . PHE A 1 194 ? -7.727 -8.750 4.596 1.00 97.69 194 PHE A O 1
ATOM 1572 N N . LYS A 1 195 ? -6.288 -10.432 4.264 1.00 96.94 195 LYS A N 1
ATOM 1573 C CA . LYS A 1 195 ? -6.593 -11.096 5.532 1.00 96.94 195 LYS A CA 1
ATOM 1574 C C . LYS A 1 195 ? -6.038 -10.300 6.715 1.00 96.94 195 LYS A C 1
ATOM 1576 O O . LYS A 1 195 ? -4.820 -10.165 6.852 1.00 96.94 195 LYS A O 1
ATOM 1581 N N . LEU A 1 196 ? -6.915 -9.823 7.594 1.00 96.62 196 LEU A N 1
ATOM 1582 C CA . LEU A 1 196 ? -6.516 -9.230 8.867 1.00 96.62 196 LEU A CA 1
ATOM 1583 C C . LEU A 1 196 ? -6.035 -10.326 9.828 1.00 96.62 196 LEU A C 1
ATOM 1585 O O . LEU A 1 196 ? -6.743 -11.293 10.103 1.00 96.62 196 LEU A O 1
ATOM 1589 N N . GLU A 1 197 ? -4.814 -10.192 10.340 1.00 95.19 197 GLU A N 1
ATOM 1590 C CA . GLU A 1 197 ? -4.250 -11.120 11.324 1.00 95.19 197 GLU A CA 1
ATOM 1591 C C . GLU A 1 197 ? -4.227 -10.460 12.713 1.00 95.19 197 GLU A C 1
ATOM 1593 O O . GLU A 1 197 ? -3.303 -9.713 13.031 1.00 95.19 197 GLU A O 1
ATOM 1598 N N . GLU A 1 198 ? -5.210 -10.762 13.570 1.00 95.31 198 GLU A N 1
ATOM 1599 C CA . GLU A 1 198 ? -5.412 -10.099 14.879 1.00 95.31 198 GLU A CA 1
ATOM 1600 C C . GLU A 1 198 ? -4.161 -10.061 15.776 1.00 95.31 198 GLU A C 1
ATOM 1602 O O . GLU A 1 198 ? -3.971 -9.129 16.555 1.00 95.31 198 GLU A O 1
ATOM 1607 N N . LYS A 1 199 ? -3.228 -11.009 15.612 1.00 94.06 199 LYS A N 1
ATOM 1608 C CA . LYS A 1 199 ? -1.929 -11.012 16.310 1.00 94.06 199 LYS A CA 1
ATOM 1609 C C . LYS A 1 199 ? -1.081 -9.754 16.065 1.00 94.06 199 LYS A C 1
ATOM 1611 O O . LYS A 1 199 ? -0.095 -9.552 16.785 1.00 94.06 199 LYS A O 1
ATOM 1616 N N . TYR A 1 200 ? -1.402 -8.938 15.063 1.00 95.38 200 TYR A N 1
ATOM 1617 C CA . TYR A 1 200 ? -0.754 -7.657 14.765 1.00 95.38 200 TYR A CA 1
ATOM 1618 C C . TYR A 1 200 ? -1.480 -6.445 15.365 1.00 95.38 200 TYR A C 1
ATOM 1620 O O . TYR A 1 200 ? -0.926 -5.351 15.349 1.00 95.38 200 TYR A O 1
ATOM 1628 N N . LEU A 1 201 ? -2.650 -6.630 15.983 1.00 96.38 201 LEU A N 1
ATOM 1629 C CA . LEU A 1 201 ? -3.356 -5.552 16.666 1.00 96.38 201 LEU A CA 1
ATOM 1630 C C . LEU A 1 201 ? -2.667 -5.158 17.972 1.00 96.38 201 LEU A C 1
ATOM 1632 O O . LEU A 1 201 ? -2.279 -6.004 18.792 1.00 96.38 201 LEU A O 1
ATOM 1636 N N . ARG A 1 202 ? -2.513 -3.857 18.191 1.00 94.81 202 ARG A N 1
ATOM 1637 C CA . ARG A 1 202 ? -1.915 -3.301 19.403 1.00 94.81 202 ARG A CA 1
ATOM 1638 C C . ARG A 1 202 ? -2.736 -2.136 19.923 1.00 94.81 202 ARG A C 1
ATOM 1640 O O . ARG A 1 202 ? -3.213 -1.328 19.144 1.00 94.81 202 ARG A O 1
ATOM 1647 N N . LEU A 1 203 ? -2.813 -2.005 21.240 1.00 93.75 203 LEU A N 1
ATOM 1648 C CA . LEU A 1 203 ? -3.248 -0.780 21.897 1.00 93.75 203 LEU A CA 1
ATOM 1649 C C . LEU A 1 203 ? -2.029 0.123 22.117 1.00 93.75 203 LEU A C 1
ATOM 1651 O O . LEU A 1 203 ? -1.054 -0.299 22.751 1.00 93.75 203 LEU A O 1
ATOM 1655 N N . ALA A 1 204 ? -2.078 1.344 21.591 1.00 90.25 204 ALA A N 1
ATOM 1656 C CA . ALA A 1 204 ? -1.058 2.360 21.806 1.00 90.25 204 ALA A CA 1
ATOM 1657 C C . ALA A 1 204 ? -1.261 3.033 23.171 1.00 90.25 204 ALA A C 1
ATOM 1659 O O . ALA A 1 204 ? -2.268 3.697 23.409 1.00 90.25 204 ALA A O 1
ATOM 1660 N N . ASN A 1 205 ? -0.280 2.901 24.063 1.00 86.00 205 ASN A N 1
ATOM 1661 C CA . ASN A 1 205 ? -0.261 3.621 25.331 1.00 86.00 205 ASN A CA 1
ATOM 1662 C C . ASN A 1 205 ? 0.482 4.942 25.148 1.00 86.00 205 ASN A C 1
ATOM 1664 O O . ASN A 1 205 ? 1.696 4.947 24.930 1.00 86.00 205 ASN A O 1
ATOM 1668 N N . VAL A 1 206 ? -0.229 6.058 25.276 1.00 82.81 206 VAL A N 1
ATOM 1669 C CA . VAL A 1 206 ? 0.341 7.407 25.168 1.00 82.81 206 VAL A CA 1
ATOM 1670 C C . VAL A 1 206 ? 0.620 8.010 26.548 1.00 82.81 206 VAL A C 1
ATOM 1672 O O . VAL A 1 206 ? -0.075 7.722 27.520 1.00 82.81 206 VAL A O 1
ATOM 1675 N N . ASN A 1 207 ? 1.662 8.834 26.669 1.00 80.06 207 ASN A N 1
ATOM 1676 C CA . ASN A 1 207 ? 1.934 9.602 27.888 1.00 80.06 207 ASN A CA 1
ATOM 1677 C C . ASN A 1 207 ? 1.074 10.882 27.964 1.00 80.06 207 ASN A C 1
ATOM 1679 O O . ASN A 1 207 ? 0.379 11.232 27.014 1.00 80.06 207 ASN A O 1
ATOM 1683 N N . GLY A 1 208 ? 1.159 11.636 29.069 1.00 72.94 208 GLY A N 1
ATOM 1684 C CA . GLY A 1 208 ? 0.433 12.911 29.222 1.00 72.94 208 GLY A CA 1
ATOM 1685 C C . GLY A 1 208 ? 0.808 14.000 28.197 1.00 72.94 208 GLY A C 1
ATOM 1686 O O . GLY A 1 208 ? 0.056 14.957 27.992 1.00 72.94 208 GLY A O 1
ATOM 1687 N N . LYS A 1 209 ? 1.947 13.846 27.504 1.00 77.19 209 LYS A N 1
ATOM 1688 C CA . LYS A 1 209 ? 2.369 14.705 26.387 1.00 77.19 209 LYS A CA 1
ATOM 1689 C C . LYS A 1 209 ? 1.795 14.247 25.037 1.00 77.19 209 LYS A C 1
ATOM 1691 O O . LYS A 1 209 ? 1.747 15.054 24.118 1.00 77.19 209 LYS A O 1
ATOM 1696 N N . GLY A 1 210 ? 1.265 13.026 24.945 1.00 71.31 210 GLY A N 1
ATOM 1697 C CA . GLY A 1 210 ? 0.719 12.430 23.723 1.00 71.31 210 GLY A CA 1
ATOM 1698 C C . GLY A 1 210 ? 1.704 11.541 22.961 1.00 71.31 210 GLY A C 1
ATOM 1699 O O . GLY A 1 210 ? 1.370 11.068 21.882 1.00 71.31 210 GLY A O 1
ATOM 1700 N N . GLU A 1 211 ? 2.895 11.291 23.504 1.00 79.94 211 GLU A N 1
ATOM 1701 C CA . GLU A 1 211 ? 3.897 10.429 22.871 1.00 79.94 211 GLU A CA 1
ATOM 1702 C C . GLU A 1 211 ? 3.607 8.962 23.191 1.00 79.94 211 GLU A C 1
ATOM 1704 O O . GLU A 1 211 ? 3.280 8.618 24.334 1.00 79.94 211 GLU A O 1
ATOM 1709 N N . VAL A 1 212 ? 3.760 8.085 22.197 1.00 82.19 212 VAL A N 1
ATOM 1710 C CA . VAL A 1 212 ? 3.589 6.642 22.388 1.00 82.19 212 VAL A CA 1
ATOM 1711 C C . VAL A 1 212 ? 4.718 6.104 23.269 1.00 82.19 212 VAL A C 1
ATOM 1713 O O . VAL A 1 212 ? 5.884 6.126 22.889 1.00 82.19 212 VAL A O 1
ATOM 1716 N N . LYS A 1 213 ? 4.364 5.590 24.449 1.00 84.00 213 LYS A N 1
ATOM 1717 C CA . LYS A 1 213 ? 5.288 4.915 25.373 1.00 84.00 213 LYS A CA 1
ATOM 1718 C C . LYS A 1 213 ? 5.478 3.447 25.025 1.00 84.00 213 LYS A C 1
ATOM 1720 O O . LYS A 1 213 ? 6.578 2.921 25.148 1.00 84.00 213 LYS A O 1
ATOM 1725 N N . SER A 1 214 ? 4.393 2.761 24.675 1.00 87.31 214 SER A N 1
ATOM 1726 C CA . SER A 1 214 ? 4.417 1.326 24.402 1.00 87.31 214 SER A CA 1
ATOM 1727 C C . SER A 1 214 ? 3.216 0.880 23.576 1.00 87.31 214 SER A C 1
ATOM 1729 O O . SER A 1 214 ? 2.188 1.552 23.527 1.00 87.31 214 SER A O 1
ATOM 1731 N N . PHE A 1 215 ? 3.349 -0.292 22.961 1.00 89.75 215 PHE A N 1
ATOM 1732 C CA . PHE A 1 215 ? 2.277 -0.982 22.255 1.00 89.75 215 PHE A CA 1
ATOM 1733 C C . PHE A 1 215 ? 1.970 -2.295 22.973 1.00 89.75 215 PHE A C 1
ATOM 1735 O O . PHE A 1 215 ? 2.833 -3.171 23.067 1.00 89.75 215 PHE A O 1
ATOM 1742 N N . LYS A 1 216 ? 0.745 -2.452 23.479 1.00 92.00 216 LYS A N 1
ATOM 1743 C CA . LYS A 1 216 ? 0.300 -3.679 24.156 1.00 92.00 216 LYS A CA 1
ATOM 1744 C C . LYS A 1 216 ? -0.461 -4.565 23.174 1.00 92.00 216 LYS A C 1
ATOM 1746 O O . LYS A 1 216 ? -1.304 -4.070 22.437 1.00 92.00 216 LYS A O 1
ATOM 1751 N N . LYS A 1 217 ? -0.184 -5.874 23.156 1.00 92.69 217 LYS A N 1
ATOM 1752 C CA . LYS A 1 217 ? -0.998 -6.837 22.392 1.00 92.69 217 LYS A CA 1
ATOM 1753 C C . LYS A 1 217 ? -2.438 -6.815 22.901 1.00 92.69 217 LYS A C 1
ATOM 1755 O O . LYS A 1 217 ? -2.641 -6.824 24.114 1.00 92.69 217 LYS A O 1
ATOM 1760 N N . ILE A 1 218 ? -3.396 -6.809 21.981 1.00 93.19 218 ILE A N 1
ATOM 1761 C CA . ILE A 1 218 ? -4.808 -7.035 22.294 1.00 93.19 218 ILE A CA 1
ATOM 1762 C C . ILE A 1 218 ? -5.228 -8.395 21.745 1.00 93.19 218 ILE A C 1
ATOM 1764 O O . ILE A 1 218 ? -4.677 -8.861 20.749 1.00 93.19 218 ILE A O 1
ATOM 1768 N N . ILE A 1 219 ? -6.140 -9.043 22.456 1.00 88.19 219 ILE A N 1
ATOM 1769 C CA . ILE A 1 219 ? -6.691 -10.358 22.137 1.00 88.19 219 ILE A CA 1
ATOM 1770 C C . ILE A 1 219 ? -8.187 -10.251 22.424 1.00 88.19 219 ILE A C 1
ATOM 1772 O O . ILE A 1 219 ? -8.568 -9.522 23.346 1.00 88.19 219 ILE A O 1
ATOM 1776 N N . ARG A 1 220 ? -8.992 -10.908 21.595 1.00 88.06 220 ARG A N 1
ATOM 1777 C CA . ARG A 1 220 ? -10.433 -11.033 21.792 1.00 88.06 220 ARG A CA 1
ATOM 1778 C C . ARG A 1 220 ? -10.752 -11.910 23.003 1.00 88.06 220 ARG A C 1
ATOM 1780 O O . ARG A 1 220 ? -9.990 -12.875 23.241 1.00 88.06 220 ARG A O 1
#

Radius of gyration: 19.9 Å; chains: 1; bounding box: 55×29×55 Å

Foldseek 3Di:
DQFKWKKFFDDPVDQWDAFPDDDPVVLLVLVQQLCQQWWPDHQLAFPWKKKKFKDAPPDPPVLLVVLQVVCCVVQNAWDKDAPDADPPVRHGDPIIMTMGIDGSNCVVVLVVSQVVSDDFDDGPVARIKMKTKHWTATADNVVRHGDPPDPDTKMWIWMDGVGTIIGTMDIGPDRDCDPVVVVSCVVSCVSHSHHRDLQSMWTFDADPVRHGPDTHRDDD

Sequence (220 aa):
MKKPYIIYSLSKGRTTQKFNKSKVSEILDEVEVFLNTCTTANIQNPDSLKLIIYENNQDTGSYLSKVLDIAKLNFGESVKSPIAYDYPSGEPDSRNRYVWTLPGNKLPEVLQFINSNGPMPKTDFGPIQAFFTYSFKLLDLNTNSGFPSQEPSSNFCIWFSRGKSISPDLFFPFEHPDKFFWNYLDQIAAILPFKLEEKYLRLANVNGKGEVKSFKKIIR